Protein AF-A0A661T8E5-F1 (afdb_monomer)

Sequence (242 aa):
MNEKGVDTQIKYWNFLLSPMLDYYDSEDTEIRLLPFLSILNDRNKNEKGNKRILSFLQKLQPEFKTHGPDYYTHFLQDMKADILRNIEIELKNIDFTKIQIFGISAKYNQWIPGILVAESLKKIAPHVQVLVGGFGNANVAKEAMQICKHFDMATWGEGEYPLWQLYKEVEKSSPNYSFIPRFMYRRNGELIKSLTNKSEYLDFDNYLFPDYTDFINNYPHPEDMEQVNIPINTIRSCNWSK

Mean predicted aligned error: 5.39 Å

Nearest PDB structures (foldseek):
  7kdy-assembly1_A  TM=8.310E-01  e=1.592E-05  Streptomyces tokunonensis
  7kdy-assembly2_B  TM=8.066E-01  e=2.357E-05  Streptomyces tokunonensis
  7kdx-assembly2_B  TM=7.788E-01  e=1.505E-05  Streptomyces tokunonensis
  7kdx-assembly1_A  TM=7.877E-01  e=3.886E-04  Streptomyces tokunonensis
  4lda-assembly7_G  TM=7.245E-01  e=1.647E+00  Pseudomonas aeruginosa PAO1

Foldseek 3Di:
DVVVVDDDDDDDVCVQLQLCVVLAPDPPLVLSCLLLQVVVCVVVVNVVSVVVSLVVSCVRCVVCVVVDPCVSVVSSVVSNVSLLVSLLVVLVPDDCPPAQEDEFECPSNSLSSVLSNLVSNCVVPVNHAYEYEAAAADVVQVVSCVSRVSHFKYFHDDCPQLVVLQVVQSPDPHRDSQARARMWGDDPNDIDDHPHNDDDDDDLVPDDWDDCVSVQVPPPCVVCVVVDDDDTDNDDDDPPPD

Structure (mmCIF, N/CA/C/O backbone):
data_AF-A0A661T8E5-F1
#
_entry.id   AF-A0A661T8E5-F1
#
loop_
_atom_site.group_PDB
_atom_site.id
_atom_site.type_symbol
_atom_site.label_atom_id
_atom_site.label_alt_id
_atom_site.label_comp_id
_atom_site.label_asym_id
_atom_site.label_entity_id
_atom_site.label_seq_id
_atom_site.pdbx_PDB_ins_code
_atom_site.Cartn_x
_atom_site.Cartn_y
_atom_site.Cartn_z
_atom_site.occupancy
_atom_site.B_iso_or_equiv
_atom_site.auth_seq_id
_atom_site.auth_comp_id
_atom_site.auth_asym_id
_atom_site.auth_atom_id
_atom_site.pdbx_PDB_model_num
ATOM 1 N N . MET A 1 1 ? -11.888 -9.557 11.992 1.00 75.44 1 MET A N 1
ATOM 2 C CA . MET A 1 1 ? -13.023 -8.680 11.611 1.00 75.44 1 MET A CA 1
ATOM 3 C C . MET A 1 1 ? -14.266 -9.506 11.294 1.00 75.44 1 MET A C 1
ATOM 5 O O . MET A 1 1 ? -15.277 -9.272 11.943 1.00 75.44 1 MET A O 1
ATOM 9 N N . ASN A 1 2 ? -14.169 -10.532 10.437 1.00 76.81 2 ASN A N 1
ATOM 10 C CA . ASN A 1 2 ? -15.272 -11.470 10.148 1.00 76.81 2 ASN A CA 1
ATOM 11 C C . ASN A 1 2 ? -15.892 -12.112 11.406 1.00 76.81 2 ASN A C 1
ATOM 13 O O . ASN A 1 2 ? -17.105 -12.078 11.574 1.00 76.81 2 ASN A O 1
ATOM 17 N N . GLU A 1 3 ? -15.077 -12.580 12.358 1.00 76.12 3 GLU A N 1
ATOM 18 C CA . GLU A 1 3 ? -15.549 -13.123 13.652 1.00 76.12 3 GLU A CA 1
ATOM 19 C C . GLU A 1 3 ? -16.357 -12.128 14.503 1.00 76.12 3 GLU A C 1
ATOM 21 O O . GLU A 1 3 ? -17.073 -12.512 15.423 1.00 76.12 3 GLU A O 1
ATOM 26 N N . LYS A 1 4 ? -16.229 -10.827 14.219 1.00 77.88 4 LYS A N 1
ATOM 27 C CA . LYS A 1 4 ? -16.982 -9.750 14.872 1.00 77.88 4 LYS A CA 1
ATOM 28 C C . LYS A 1 4 ? -18.188 -9.294 14.036 1.00 77.88 4 LYS A C 1
ATOM 30 O O . LYS A 1 4 ? -18.757 -8.251 14.338 1.00 77.88 4 LYS A O 1
ATOM 35 N N . GLY A 1 5 ? -18.565 -10.054 13.003 1.00 82.44 5 GLY A N 1
ATOM 36 C CA . GLY A 1 5 ? -19.708 -9.776 12.128 1.00 82.44 5 GLY A CA 1
ATOM 37 C C . GLY A 1 5 ? -19.457 -8.697 11.073 1.00 82.44 5 GLY A C 1
ATOM 38 O O . GLY A 1 5 ? -20.413 -8.191 10.495 1.00 82.44 5 GLY A O 1
ATOM 39 N N . VAL A 1 6 ? -18.197 -8.320 10.833 1.00 85.25 6 VAL A N 1
ATOM 40 C CA . VAL A 1 6 ? -17.846 -7.314 9.822 1.00 85.25 6 VAL A CA 1
ATOM 41 C C . VAL A 1 6 ? -17.476 -8.010 8.524 1.00 85.25 6 VAL A C 1
ATOM 43 O O . VAL A 1 6 ? -16.457 -8.697 8.486 1.00 85.25 6 VAL A O 1
ATOM 46 N N . ASP A 1 7 ? -18.277 -7.807 7.478 1.00 89.19 7 ASP A N 1
ATOM 47 C CA . ASP A 1 7 ? -17.991 -8.328 6.139 1.00 89.19 7 ASP A CA 1
ATOM 48 C C . ASP A 1 7 ? -16.668 -7.748 5.619 1.00 89.19 7 ASP A C 1
ATOM 50 O O . ASP A 1 7 ? -16.492 -6.530 5.522 1.00 89.19 7 ASP A O 1
ATOM 54 N N . THR A 1 8 ? -15.705 -8.629 5.359 1.00 89.62 8 THR A N 1
ATOM 55 C CA . THR A 1 8 ? -14.357 -8.270 4.922 1.00 89.62 8 THR A CA 1
ATOM 56 C C . THR A 1 8 ? -13.948 -9.178 3.776 1.00 89.62 8 THR A C 1
ATOM 58 O O . THR A 1 8 ? -14.054 -10.399 3.869 1.00 89.62 8 THR A O 1
ATOM 61 N N . GLN A 1 9 ? -13.402 -8.578 2.721 1.00 91.31 9 GLN A N 1
ATOM 62 C CA . GLN A 1 9 ? -12.828 -9.295 1.589 1.00 91.31 9 GLN A CA 1
ATOM 63 C C . GLN A 1 9 ? -11.360 -8.913 1.426 1.00 91.31 9 GLN A C 1
ATOM 65 O O . GLN A 1 9 ? -10.991 -7.743 1.558 1.00 91.31 9 GLN A O 1
ATOM 70 N N . ILE A 1 10 ? -10.525 -9.909 1.138 1.00 92.31 10 ILE A N 1
ATOM 71 C CA . ILE A 1 10 ? -9.097 -9.733 0.882 1.00 92.31 10 ILE A CA 1
ATOM 72 C C . ILE A 1 10 ? -8.856 -9.902 -0.615 1.00 92.31 10 ILE A C 1
ATOM 74 O O . ILE A 1 10 ? -9.411 -10.787 -1.262 1.00 92.31 10 ILE A O 1
ATOM 78 N N . LYS A 1 11 ? -8.024 -9.022 -1.172 1.00 92.44 11 LYS A N 1
ATOM 79 C CA . LYS A 1 11 ? -7.599 -9.072 -2.570 1.00 92.44 11 LYS A CA 1
ATOM 80 C C . LYS A 1 11 ? -6.077 -9.024 -2.629 1.00 92.44 11 LYS A C 1
ATOM 82 O O . LYS A 1 11 ? -5.464 -8.049 -2.192 1.00 92.44 11 LYS A O 1
ATOM 87 N N . TYR A 1 12 ? -5.473 -10.059 -3.203 1.00 92.38 12 TYR A N 1
ATOM 88 C CA . TYR A 1 12 ? -4.023 -10.181 -3.350 1.00 92.38 12 TYR A CA 1
ATOM 89 C C . TYR A 1 12 ? -3.521 -9.453 -4.596 1.00 92.38 12 TYR A C 1
ATOM 91 O O . TYR A 1 12 ? -3.194 -10.047 -5.621 1.00 92.38 12 TYR A O 1
ATOM 99 N N . TRP A 1 13 ? -3.447 -8.126 -4.498 1.00 91.94 13 TRP A N 1
ATOM 100 C CA . TRP A 1 13 ? -2.946 -7.263 -5.572 1.00 91.94 13 TRP A CA 1
ATOM 101 C C . TRP A 1 13 ? -1.533 -7.624 -6.030 1.00 91.94 13 TRP A C 1
ATOM 103 O O . TRP A 1 13 ? -1.201 -7.420 -7.190 1.00 91.94 13 TRP A O 1
ATOM 113 N N . ASN A 1 14 ? -0.707 -8.185 -5.148 1.00 87.50 14 ASN A N 1
ATOM 114 C CA . ASN A 1 14 ? 0.636 -8.640 -5.485 1.00 87.50 14 ASN A CA 1
ATOM 115 C C . ASN A 1 14 ? 0.639 -9.787 -6.507 1.00 87.50 14 ASN A C 1
ATOM 117 O O . ASN A 1 14 ? 1.564 -9.839 -7.304 1.00 87.50 14 ASN A O 1
ATOM 121 N N . PHE A 1 15 ? -0.369 -10.664 -6.548 1.00 88.00 15 PHE A N 1
ATOM 122 C CA . PHE A 1 15 ? -0.444 -11.701 -7.589 1.00 88.00 15 PHE A CA 1
ATOM 123 C C . PHE A 1 15 ? -0.797 -11.116 -8.962 1.00 88.00 15 PHE A C 1
ATOM 125 O O . PHE A 1 15 ? -0.370 -11.628 -9.987 1.00 88.00 15 PHE A O 1
ATOM 132 N N . LEU A 1 16 ? -1.534 -10.004 -8.979 1.00 86.69 16 LEU A N 1
ATOM 133 C CA . LEU A 1 16 ? -2.026 -9.353 -10.198 1.00 86.69 16 LEU A CA 1
ATOM 134 C C . LEU A 1 16 ? -1.055 -8.295 -10.741 1.00 86.69 16 LEU A C 1
ATOM 136 O O . LEU A 1 16 ? -1.021 -8.009 -11.938 1.00 86.69 16 LEU A O 1
ATOM 140 N N . LEU A 1 17 ? -0.283 -7.680 -9.846 1.00 86.31 17 LEU A N 1
ATOM 141 C CA . LEU A 1 17 ? 0.627 -6.573 -10.122 1.00 86.31 17 LEU A CA 1
ATOM 142 C C . LEU A 1 17 ? 2.080 -7.004 -9.900 1.00 86.31 17 LEU A C 1
ATOM 144 O O . LEU A 1 17 ? 2.829 -6.352 -9.172 1.00 86.31 17 LEU A O 1
ATOM 148 N N . SER A 1 18 ? 2.472 -8.098 -10.552 1.00 78.38 18 SER A N 1
ATOM 149 C CA . SER A 1 18 ? 3.831 -8.646 -10.508 1.00 78.38 18 SER A CA 1
ATOM 150 C C . SER A 1 18 ? 4.567 -8.591 -11.860 1.00 78.38 18 SER A C 1
ATOM 152 O O . SER A 1 18 ? 5.151 -9.583 -12.286 1.00 78.38 18 SER A O 1
ATOM 154 N N . PRO A 1 19 ? 4.615 -7.426 -12.536 1.00 70.81 19 PRO A N 1
ATOM 155 C CA . PRO A 1 19 ? 5.201 -7.307 -13.877 1.00 70.81 19 PRO A CA 1
ATOM 156 C C . PRO A 1 19 ? 6.701 -7.639 -13.935 1.00 70.81 19 PRO A C 1
ATOM 158 O O . PRO A 1 19 ? 7.240 -7.919 -14.994 1.00 70.81 19 PRO A O 1
ATOM 161 N N . MET A 1 20 ? 7.399 -7.590 -12.797 1.00 76.88 20 MET A N 1
ATOM 162 C CA . MET A 1 20 ? 8.846 -7.813 -12.733 1.00 76.88 20 MET A CA 1
ATOM 163 C C . MET A 1 20 ? 9.240 -9.269 -12.452 1.00 76.88 20 MET A C 1
ATOM 165 O O . MET A 1 20 ? 10.437 -9.544 -12.466 1.00 76.88 20 MET A O 1
ATOM 169 N N . LEU A 1 21 ? 8.286 -10.175 -12.184 1.00 73.69 21 LEU A N 1
ATOM 170 C CA . LEU A 1 21 ? 8.600 -11.576 -11.861 1.00 73.69 21 LEU A CA 1
ATOM 171 C C . LEU A 1 21 ? 9.356 -12.266 -13.001 1.00 73.69 21 LEU A C 1
ATOM 173 O O . LEU A 1 21 ? 10.396 -12.864 -12.756 1.00 73.69 21 LEU A O 1
ATOM 177 N N . ASP A 1 22 ? 8.893 -12.093 -14.239 1.00 71.25 22 ASP A N 1
ATOM 178 C CA . ASP A 1 22 ? 9.499 -12.742 -15.409 1.00 71.25 22 ASP A CA 1
ATOM 179 C C . ASP A 1 22 ? 10.804 -12.066 -15.864 1.00 71.25 22 ASP A C 1
ATOM 181 O O . ASP A 1 22 ? 11.589 -12.646 -16.610 1.00 71.25 22 ASP A O 1
ATOM 185 N N . TYR A 1 23 ? 11.038 -10.819 -15.440 1.00 73.19 23 TYR A N 1
ATOM 186 C CA . TYR A 1 23 ? 12.199 -10.031 -15.863 1.00 73.19 23 TYR A CA 1
ATOM 187 C C . TYR A 1 23 ? 13.442 -10.288 -15.012 1.00 73.19 23 TYR A C 1
ATOM 189 O O . TYR A 1 23 ? 14.564 -10.223 -15.513 1.00 73.19 23 TYR A O 1
ATOM 197 N N . TYR A 1 24 ? 13.268 -10.498 -13.708 1.00 72.81 24 TYR A N 1
ATOM 198 C CA . TYR A 1 24 ? 14.388 -10.719 -12.806 1.00 72.81 24 TYR A CA 1
ATOM 199 C C . TYR A 1 24 ? 13.939 -11.568 -11.624 1.00 72.81 24 TYR A C 1
ATOM 201 O O . TYR A 1 24 ? 13.182 -11.103 -10.766 1.00 72.81 24 TYR A O 1
ATOM 209 N N . ASP A 1 25 ? 14.450 -12.797 -11.576 1.00 68.44 25 ASP A N 1
ATOM 210 C CA . ASP A 1 25 ? 14.218 -13.725 -10.477 1.00 68.44 25 ASP A CA 1
ATOM 211 C C . ASP A 1 25 ? 14.987 -13.258 -9.234 1.00 68.44 25 ASP A C 1
ATOM 213 O O . ASP A 1 25 ? 16.156 -13.572 -9.004 1.00 68.44 25 ASP A O 1
ATOM 217 N N . SER A 1 26 ? 14.347 -12.373 -8.475 1.00 67.69 26 SER A N 1
ATOM 218 C CA . SER A 1 26 ? 14.877 -11.861 -7.223 1.00 67.69 26 SER A CA 1
ATOM 219 C C . SER A 1 26 ? 13.774 -11.622 -6.215 1.00 67.69 26 SER A C 1
ATOM 221 O O . SER A 1 26 ? 12.707 -11.071 -6.511 1.00 67.69 26 SER A O 1
ATOM 223 N N . GLU A 1 27 ? 14.081 -11.991 -4.978 1.00 66.75 27 GLU A N 1
ATOM 224 C CA . GLU A 1 27 ? 13.292 -11.656 -3.797 1.00 66.75 27 GLU A CA 1
ATOM 225 C C . GLU A 1 27 ? 13.384 -10.164 -3.429 1.00 66.75 27 GLU A C 1
ATOM 227 O O . GLU A 1 27 ? 12.668 -9.703 -2.538 1.00 66.75 27 GLU A O 1
ATOM 232 N N . ASP A 1 28 ? 14.228 -9.379 -4.113 1.00 77.19 28 ASP A N 1
ATOM 233 C CA . ASP A 1 28 ? 14.391 -7.957 -3.832 1.00 77.19 28 ASP A CA 1
ATOM 234 C C . ASP A 1 28 ? 13.139 -7.160 -4.230 1.00 77.19 28 ASP A C 1
ATOM 236 O O . ASP A 1 28 ? 12.877 -6.829 -5.394 1.00 77.19 28 ASP A O 1
ATOM 240 N N . THR A 1 29 ? 12.356 -6.822 -3.207 1.00 75.25 29 THR A N 1
ATOM 241 C CA . THR A 1 29 ? 11.140 -6.019 -3.336 1.00 75.25 29 THR A CA 1
ATOM 242 C C . THR A 1 29 ? 11.383 -4.649 -3.972 1.00 75.25 29 THR A C 1
ATOM 244 O O . THR A 1 29 ? 10.474 -4.128 -4.616 1.00 75.25 29 THR A O 1
ATOM 247 N N . GLU A 1 30 ? 12.581 -4.064 -3.861 1.00 83.06 30 GLU A N 1
ATOM 248 C CA . GLU A 1 30 ? 12.875 -2.746 -4.437 1.00 83.06 30 GLU A CA 1
ATOM 249 C C . GLU A 1 30 ? 12.913 -2.788 -5.967 1.00 83.06 30 GLU A C 1
ATOM 251 O O . GLU A 1 30 ? 12.402 -1.880 -6.629 1.00 83.06 30 GLU A O 1
ATOM 256 N N . ILE A 1 31 ? 13.433 -3.877 -6.541 1.00 87.00 31 ILE A N 1
ATOM 257 C CA . ILE A 1 31 ? 13.465 -4.091 -7.995 1.00 87.00 31 ILE A CA 1
ATOM 258 C C . ILE A 1 31 ? 12.041 -4.195 -8.543 1.00 87.00 31 ILE A C 1
ATOM 260 O O . ILE A 1 31 ? 11.702 -3.582 -9.559 1.00 87.00 31 ILE A O 1
ATOM 264 N N . ARG A 1 32 ? 11.174 -4.918 -7.828 1.00 87.44 32 ARG A N 1
ATOM 265 C CA . ARG A 1 32 ? 9.768 -5.106 -8.214 1.00 87.44 32 ARG A CA 1
ATOM 266 C C . ARG A 1 32 ? 8.976 -3.794 -8.214 1.00 87.44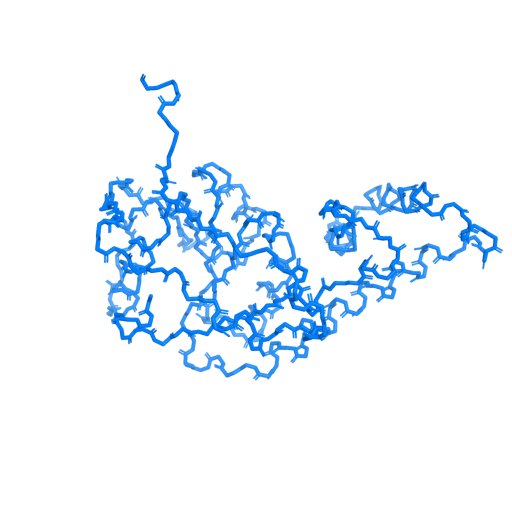 32 ARG A C 1
ATOM 268 O O . ARG A 1 32 ? 7.971 -3.680 -8.912 1.00 87.44 32 ARG A O 1
ATOM 275 N N . LEU A 1 33 ? 9.445 -2.782 -7.483 1.00 91.75 33 LEU A N 1
ATOM 276 C CA . LEU A 1 33 ? 8.813 -1.465 -7.398 1.00 91.75 33 LEU A CA 1
ATOM 277 C C . LEU A 1 33 ? 9.197 -0.511 -8.535 1.00 91.75 33 LEU A C 1
ATOM 279 O O . LEU A 1 33 ? 8.536 0.518 -8.701 1.00 91.75 33 LEU A O 1
ATOM 283 N N . LEU A 1 34 ? 10.226 -0.819 -9.332 1.00 94.38 34 LEU A N 1
ATOM 284 C CA . LEU A 1 34 ? 10.742 0.095 -10.358 1.00 94.38 34 LEU A CA 1
ATOM 285 C C . LEU A 1 34 ? 9.669 0.580 -11.348 1.00 94.38 34 LEU A C 1
ATOM 287 O O . LEU A 1 34 ? 9.610 1.793 -11.581 1.00 94.38 34 LEU A O 1
ATOM 291 N N . PRO A 1 35 ? 8.774 -0.273 -11.890 1.00 95.38 35 PRO A N 1
ATOM 292 C CA . PRO A 1 35 ? 7.727 0.209 -12.788 1.00 95.38 35 PRO A CA 1
ATOM 293 C C . PRO A 1 35 ? 6.750 1.169 -12.095 1.00 95.38 35 PRO A C 1
ATOM 295 O O . PRO A 1 35 ? 6.408 2.212 -12.651 1.00 95.38 35 PRO A O 1
ATOM 298 N N . PHE A 1 36 ? 6.371 0.893 -10.842 1.00 96.00 36 PHE A N 1
ATOM 299 C CA . PHE A 1 36 ? 5.498 1.767 -10.049 1.00 96.00 36 PHE A CA 1
ATOM 300 C C . PHE A 1 36 ? 6.151 3.126 -9.786 1.00 96.00 36 PHE A C 1
ATOM 302 O O . PHE A 1 36 ? 5.522 4.170 -9.963 1.00 96.00 36 PHE A O 1
ATOM 309 N N . LEU A 1 37 ? 7.434 3.125 -9.418 1.00 96.31 37 LEU A N 1
ATOM 310 C CA . LEU A 1 37 ? 8.215 4.348 -9.239 1.00 96.31 37 LEU A CA 1
ATOM 311 C C . LEU A 1 37 ? 8.335 5.134 -10.547 1.00 96.31 37 LEU A C 1
ATOM 313 O O . LEU A 1 37 ? 8.296 6.362 -10.518 1.00 96.31 37 LEU A O 1
ATOM 317 N N . SER A 1 38 ? 8.433 4.458 -11.695 1.00 97.50 38 SER A N 1
ATOM 318 C CA . SER A 1 38 ? 8.434 5.124 -12.998 1.00 97.50 38 SER A CA 1
ATOM 319 C C . SER A 1 38 ? 7.092 5.800 -13.305 1.00 97.50 38 SER A C 1
ATOM 321 O O . SER A 1 38 ? 7.092 6.960 -13.711 1.00 97.50 38 SER A O 1
ATOM 323 N N . ILE A 1 39 ? 5.954 5.163 -12.998 1.00 97.81 39 ILE A N 1
ATOM 324 C CA . ILE A 1 39 ? 4.623 5.801 -13.107 1.00 97.81 39 ILE A CA 1
ATOM 325 C C . ILE A 1 39 ? 4.552 7.053 -12.223 1.00 97.81 39 ILE A C 1
ATOM 327 O O . ILE A 1 39 ? 4.062 8.103 -12.645 1.00 97.81 39 ILE A O 1
ATOM 331 N N . LEU A 1 40 ? 5.051 6.969 -10.987 1.00 97.00 40 LEU A N 1
ATOM 332 C CA . LEU A 1 40 ? 5.081 8.114 -10.075 1.00 97.00 40 LEU A CA 1
ATOM 333 C C . LEU A 1 40 ? 6.027 9.218 -10.565 1.00 97.00 40 LEU A C 1
ATOM 335 O O . LEU A 1 40 ? 5.702 10.399 -10.432 1.00 97.00 40 LEU A O 1
ATOM 339 N N . ASN A 1 41 ? 7.163 8.867 -11.167 1.00 97.56 41 ASN A N 1
ATOM 340 C CA . ASN A 1 41 ? 8.062 9.834 -11.790 1.00 97.56 41 ASN A CA 1
ATOM 341 C C . ASN A 1 41 ? 7.385 10.558 -12.955 1.00 97.56 41 ASN A C 1
ATOM 343 O O . ASN A 1 41 ? 7.463 11.784 -13.005 1.00 97.56 41 ASN A O 1
ATOM 347 N N . ASP A 1 42 ? 6.684 9.837 -13.835 1.00 96.75 42 ASP A N 1
ATOM 348 C CA . ASP A 1 42 ? 5.945 10.418 -14.964 1.00 96.75 42 ASP A CA 1
ATOM 349 C C . ASP A 1 42 ? 4.927 11.458 -14.470 1.00 96.75 42 ASP A C 1
ATOM 351 O O . ASP A 1 42 ? 4.905 12.598 -14.942 1.00 96.75 42 ASP A O 1
ATOM 355 N N . ARG A 1 43 ? 4.154 11.115 -13.430 1.00 94.06 43 ARG A N 1
ATOM 356 C CA . ARG A 1 43 ? 3.168 12.019 -12.804 1.00 94.06 43 ARG A CA 1
ATOM 357 C C . ARG A 1 43 ? 3.788 13.293 -12.237 1.00 94.06 43 ARG A C 1
ATOM 359 O O . ARG A 1 43 ? 3.165 14.351 -12.279 1.00 94.06 43 ARG A O 1
ATOM 366 N N . ASN A 1 44 ? 5.008 13.196 -11.717 1.00 94.56 44 ASN A N 1
ATOM 367 C CA . ASN A 1 44 ? 5.740 14.314 -11.125 1.00 94.56 44 ASN A CA 1
ATOM 368 C C . ASN A 1 44 ? 6.724 14.977 -12.104 1.00 94.56 44 ASN A C 1
ATOM 370 O O . ASN A 1 44 ? 7.533 15.801 -11.682 1.00 94.56 44 ASN A O 1
ATOM 374 N N . LYS A 1 45 ? 6.676 14.626 -13.401 1.00 96.75 45 LYS A N 1
ATOM 375 C CA . LYS A 1 45 ? 7.604 15.115 -14.438 1.00 96.75 45 LYS A CA 1
ATOM 376 C C . LYS A 1 45 ? 9.085 14.908 -14.067 1.00 96.75 45 LYS A C 1
ATOM 378 O O . LYS A 1 45 ? 9.950 15.714 -14.404 1.00 96.75 45 LYS A O 1
ATOM 383 N N . ASN A 1 46 ? 9.391 13.822 -13.355 1.00 96.81 46 ASN A N 1
ATOM 384 C CA . ASN A 1 46 ? 10.731 13.494 -12.875 1.00 96.81 46 ASN A CA 1
ATOM 385 C C . ASN A 1 46 ? 11.504 12.628 -13.884 1.00 96.81 46 ASN A C 1
ATOM 387 O O . ASN A 1 46 ? 11.759 11.440 -13.664 1.00 96.81 46 ASN A O 1
ATOM 391 N N . GLU A 1 47 ? 11.939 13.239 -14.983 1.00 96.12 47 GLU A N 1
ATOM 392 C CA . GLU A 1 47 ? 12.712 12.548 -16.025 1.00 96.12 47 GLU A CA 1
ATOM 393 C C . GLU A 1 47 ? 14.023 11.943 -15.501 1.00 96.12 47 GLU A C 1
ATOM 395 O O . GLU A 1 47 ? 14.448 10.871 -15.935 1.00 96.12 47 GLU A O 1
ATOM 400 N N . LYS A 1 48 ? 14.675 12.609 -14.538 1.00 97.06 48 LYS A N 1
ATOM 401 C CA . LYS A 1 48 ? 15.916 12.121 -13.919 1.00 97.06 48 LYS A CA 1
ATOM 402 C C . LYS A 1 48 ? 15.688 10.807 -13.169 1.00 97.06 48 LYS A C 1
ATOM 404 O O . LYS A 1 48 ? 16.552 9.932 -13.211 1.00 97.06 48 LYS A O 1
ATOM 409 N N . GLY A 1 49 ? 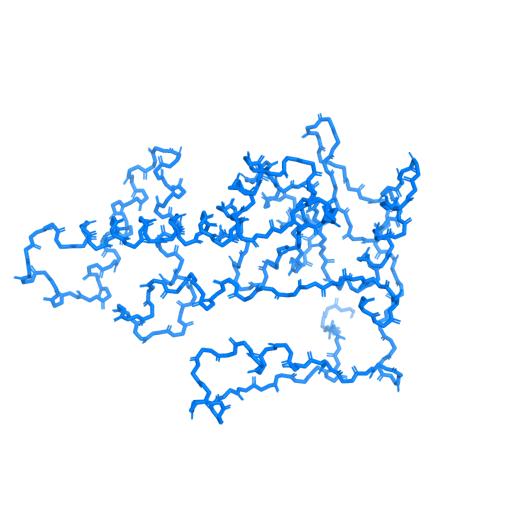14.543 10.670 -12.501 1.00 96.44 49 GLY A N 1
ATOM 410 C CA . GLY A 1 49 ? 14.122 9.429 -11.854 1.00 96.44 49 GLY A CA 1
ATOM 411 C C . GLY A 1 49 ? 13.997 8.284 -12.856 1.00 96.44 49 GLY A C 1
ATOM 412 O O . GLY A 1 49 ? 14.599 7.233 -12.655 1.00 96.44 49 GLY A O 1
ATOM 413 N N . ASN A 1 50 ? 13.326 8.518 -13.986 1.00 96.56 50 ASN A N 1
ATOM 414 C CA . ASN A 1 50 ? 13.195 7.509 -15.041 1.00 96.56 50 ASN A CA 1
ATOM 415 C C . ASN A 1 50 ? 14.538 7.123 -15.667 1.00 96.56 50 ASN A C 1
ATOM 417 O O . ASN A 1 50 ? 14.801 5.939 -15.850 1.00 96.56 50 ASN A O 1
ATOM 421 N N . LYS A 1 51 ? 15.431 8.088 -15.925 1.00 95.62 51 LYS A N 1
ATOM 422 C CA . LYS A 1 51 ? 16.785 7.787 -16.426 1.00 95.62 51 LYS A CA 1
ATOM 423 C C . LYS A 1 51 ? 17.555 6.873 -15.468 1.00 95.62 51 LYS A C 1
ATOM 425 O O . LYS A 1 51 ? 18.202 5.936 -15.918 1.00 95.62 51 LYS A O 1
ATOM 430 N N . ARG A 1 52 ? 17.444 7.102 -14.152 1.00 96.00 52 ARG A N 1
ATOM 431 C CA . ARG A 1 52 ? 18.058 6.233 -13.131 1.00 96.00 52 ARG A CA 1
ATOM 432 C C . ARG A 1 52 ? 17.466 4.826 -13.138 1.00 96.00 52 ARG A C 1
ATOM 434 O O . ARG A 1 52 ? 18.233 3.872 -13.075 1.00 96.00 52 ARG A O 1
ATOM 441 N N . ILE A 1 53 ? 16.142 4.704 -13.246 1.00 95.56 53 ILE A N 1
ATOM 442 C CA . ILE A 1 53 ? 15.464 3.403 -13.344 1.00 95.56 53 ILE A CA 1
ATOM 443 C C . ILE A 1 53 ? 15.960 2.641 -14.576 1.00 95.56 53 ILE A C 1
ATOM 445 O O . ILE A 1 53 ? 16.368 1.493 -14.448 1.00 95.56 53 ILE A O 1
ATOM 449 N N . LEU A 1 54 ? 16.024 3.288 -15.743 1.00 94.25 54 LEU A N 1
ATOM 450 C CA . LEU A 1 54 ? 16.529 2.662 -16.971 1.00 94.25 54 LEU A CA 1
ATOM 451 C C . LEU A 1 54 ? 17.985 2.202 -16.832 1.00 94.25 54 LEU A C 1
ATOM 453 O O . LEU A 1 54 ? 18.310 1.074 -17.192 1.00 94.25 54 LEU A O 1
ATOM 457 N N . SER A 1 55 ? 18.863 3.038 -16.267 1.00 92.94 55 SER A N 1
ATOM 458 C CA . SER A 1 55 ? 20.253 2.644 -15.997 1.00 92.94 55 SER A CA 1
ATOM 459 C C . SER A 1 55 ? 20.351 1.465 -15.028 1.00 92.94 55 SER A C 1
ATOM 461 O O . SER A 1 55 ? 21.251 0.638 -15.155 1.00 92.94 55 SER A O 1
ATOM 463 N N . PHE A 1 56 ? 19.437 1.376 -14.063 1.00 92.44 56 PHE A N 1
ATOM 464 C CA . PHE A 1 56 ? 19.398 0.276 -13.110 1.00 92.44 56 PHE A CA 1
ATOM 465 C C . PHE A 1 56 ? 18.901 -1.022 -13.761 1.00 92.44 56 PHE A C 1
ATOM 467 O O . PHE A 1 56 ? 19.566 -2.044 -13.626 1.00 92.44 56 PHE A O 1
ATOM 474 N N . LEU A 1 57 ? 17.837 -0.975 -14.570 1.00 91.12 57 LEU A N 1
ATOM 475 C CA . LEU A 1 57 ? 17.364 -2.121 -15.362 1.00 91.12 57 LEU A CA 1
ATOM 476 C C . LEU A 1 57 ? 18.462 -2.673 -16.286 1.00 91.12 57 LEU A C 1
ATOM 478 O O . LEU A 1 57 ? 18.679 -3.882 -16.332 1.00 91.12 57 LEU A O 1
ATOM 482 N N . GLN A 1 58 ? 19.216 -1.785 -16.942 1.00 90.75 58 GLN A N 1
ATOM 483 C CA . GLN A 1 58 ? 20.377 -2.145 -17.766 1.00 90.75 58 GLN A CA 1
ATOM 484 C C . GLN A 1 58 ? 21.509 -2.809 -16.981 1.00 90.75 58 GLN A C 1
ATOM 486 O O . GLN A 1 58 ? 22.296 -3.553 -17.562 1.00 90.75 58 GLN A O 1
ATOM 491 N N . LYS A 1 59 ? 21.655 -2.483 -15.693 1.00 90.12 59 LYS A N 1
ATOM 492 C CA . LYS A 1 59 ? 22.654 -3.101 -14.817 1.00 90.12 59 LYS A CA 1
ATOM 493 C C . LYS A 1 59 ? 22.202 -4.485 -14.353 1.00 90.12 59 LYS A C 1
ATOM 495 O O . LYS A 1 59 ? 23.051 -5.355 -14.208 1.00 90.12 59 LYS A O 1
ATOM 500 N N . LEU A 1 60 ? 20.903 -4.665 -14.113 1.00 88.56 60 LEU A N 1
ATOM 501 C CA . LEU A 1 60 ? 20.329 -5.935 -13.663 1.00 88.56 60 LEU A CA 1
ATOM 502 C C . LEU A 1 60 ? 20.375 -7.015 -14.747 1.00 88.56 60 LEU A C 1
ATOM 504 O O . LEU A 1 60 ? 20.662 -8.164 -14.436 1.00 88.56 60 LEU A O 1
ATOM 508 N N . GLN A 1 61 ? 20.096 -6.644 -15.997 1.00 87.12 61 GLN A N 1
ATOM 509 C CA . GLN A 1 61 ? 20.040 -7.571 -17.133 1.00 87.12 61 GLN A CA 1
ATOM 510 C C . GLN A 1 61 ? 20.754 -6.965 -18.353 1.00 87.12 61 GLN A C 1
ATOM 512 O O . GLN A 1 61 ? 20.089 -6.529 -19.298 1.00 87.12 61 GLN A O 1
ATOM 517 N N . PRO A 1 62 ? 22.092 -6.813 -18.330 1.00 86.12 62 PRO A N 1
ATOM 518 C CA . PRO A 1 62 ? 22.859 -6.171 -19.403 1.00 86.12 62 PRO A CA 1
ATOM 519 C C . PRO A 1 62 ? 22.791 -6.889 -20.761 1.00 86.12 62 PRO A C 1
ATOM 521 O O . PRO A 1 62 ? 23.035 -6.254 -21.789 1.00 86.12 62 PRO A O 1
ATOM 524 N N . GLU A 1 63 ? 22.461 -8.177 -20.784 1.00 85.12 63 GLU A N 1
ATOM 525 C CA . GLU A 1 63 ? 22.328 -9.027 -21.971 1.00 85.12 63 GLU A CA 1
ATOM 526 C C . GLU A 1 63 ? 21.320 -8.477 -22.988 1.00 85.12 63 GLU A C 1
ATOM 528 O O . GLU A 1 63 ? 21.565 -8.531 -24.199 1.00 85.12 63 GLU A O 1
ATOM 533 N N . PHE A 1 64 ? 20.241 -7.844 -22.518 1.00 84.00 64 PHE A N 1
ATOM 534 C CA . PHE A 1 64 ? 19.210 -7.286 -23.390 1.00 84.00 64 PHE A CA 1
ATOM 535 C C . PHE A 1 64 ? 19.648 -6.027 -24.150 1.00 84.00 64 PHE A C 1
ATOM 537 O O . PHE A 1 64 ? 18.964 -5.607 -25.080 1.00 84.00 64 PHE A O 1
ATOM 544 N N . LYS A 1 65 ? 20.830 -5.454 -23.871 1.00 76.44 65 LYS A N 1
ATOM 545 C CA . LYS A 1 65 ? 21.398 -4.363 -24.695 1.00 76.44 65 LYS A CA 1
ATOM 546 C C . LYS A 1 65 ? 21.581 -4.760 -26.160 1.00 76.44 65 LYS A C 1
ATOM 548 O O . LYS A 1 65 ? 21.562 -3.902 -27.038 1.00 76.44 65 LYS A O 1
ATOM 553 N N . THR A 1 66 ? 21.751 -6.052 -26.423 1.00 79.06 66 THR A N 1
ATOM 554 C CA . THR A 1 66 ? 21.864 -6.605 -27.779 1.00 79.06 66 THR A CA 1
ATOM 555 C C . THR A 1 66 ? 20.556 -6.530 -28.574 1.00 79.06 66 THR A C 1
ATOM 557 O O . THR A 1 66 ? 20.597 -6.590 -29.798 1.00 79.06 66 THR A O 1
ATOM 560 N N . HIS A 1 67 ? 19.411 -6.347 -27.903 1.00 79.69 67 HIS A N 1
ATOM 561 C CA . HIS A 1 67 ? 18.077 -6.304 -28.517 1.00 79.69 67 HIS A CA 1
ATOM 562 C C . HIS A 1 67 ? 17.720 -4.917 -29.081 1.00 79.69 67 HIS A C 1
ATOM 564 O O . HIS A 1 67 ? 16.667 -4.743 -29.690 1.00 79.69 67 HIS A O 1
ATOM 570 N N . GLY A 1 68 ? 18.602 -3.930 -28.900 1.00 79.19 68 GLY A N 1
ATOM 571 C CA . GLY A 1 68 ? 18.461 -2.577 -29.429 1.00 79.19 68 GLY A CA 1
ATOM 572 C C . GLY A 1 68 ? 18.540 -1.498 -28.344 1.00 79.19 68 GLY A C 1
ATOM 573 O O . GLY A 1 68 ? 18.321 -1.776 -27.162 1.00 79.19 68 GLY A O 1
ATOM 574 N N . PRO A 1 69 ? 18.843 -0.244 -28.730 1.00 79.56 69 PRO A N 1
ATOM 575 C CA . PRO A 1 69 ? 19.048 0.856 -27.783 1.00 79.56 69 PRO A CA 1
ATOM 576 C C . PRO A 1 69 ? 17.793 1.197 -26.962 1.00 79.56 69 PRO A C 1
ATOM 578 O O . PRO A 1 69 ? 17.917 1.657 -25.828 1.0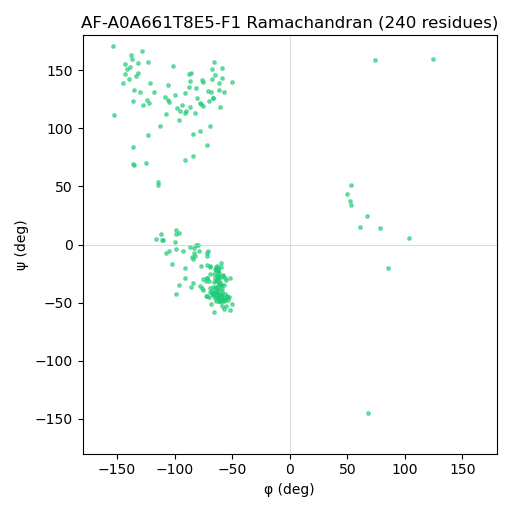0 79.56 69 PRO A O 1
ATOM 581 N N . ASP A 1 70 ? 16.601 0.919 -27.500 1.00 88.38 70 ASP A N 1
ATOM 582 C CA . ASP A 1 70 ? 15.320 1.304 -26.898 1.00 88.38 70 ASP A CA 1
ATOM 583 C C . ASP A 1 70 ? 14.623 0.174 -26.126 1.00 88.38 70 ASP A C 1
ATOM 585 O O . ASP A 1 70 ? 13.535 0.390 -25.593 1.00 88.38 70 ASP A O 1
ATOM 589 N N . TYR A 1 71 ? 15.227 -1.019 -26.029 1.00 90.81 71 TYR A N 1
ATOM 590 C CA . TYR A 1 71 ? 14.605 -2.192 -25.398 1.00 90.81 71 TYR A CA 1
ATOM 591 C C . TYR A 1 71 ? 14.072 -1.891 -23.990 1.00 90.81 71 TYR A C 1
ATOM 593 O O . TYR A 1 71 ? 12.882 -2.036 -23.733 1.00 90.81 71 TYR A O 1
ATOM 601 N N . TYR A 1 72 ? 14.928 -1.398 -23.088 1.00 91.12 72 TYR A N 1
ATOM 602 C CA . TYR A 1 72 ? 14.543 -1.135 -21.694 1.00 91.12 72 TYR A CA 1
ATOM 603 C C . TYR A 1 72 ? 13.482 -0.043 -21.569 1.00 91.12 72 TYR A C 1
ATOM 605 O O . TYR A 1 72 ? 12.699 -0.049 -20.621 1.00 91.12 72 TYR A O 1
ATOM 613 N N . THR A 1 73 ? 13.461 0.898 -22.514 1.00 93.06 73 THR A N 1
ATOM 614 C CA . THR A 1 73 ? 12.437 1.939 -22.564 1.00 93.06 73 THR A CA 1
ATOM 615 C C . THR A 1 73 ? 11.090 1.323 -22.917 1.00 93.06 73 THR A C 1
ATOM 617 O O . THR A 1 73 ? 10.136 1.555 -22.181 1.00 93.06 73 THR A O 1
ATOM 620 N N . HIS A 1 74 ? 11.012 0.522 -23.985 1.00 93.00 74 HIS A N 1
ATOM 621 C CA . HIS A 1 74 ? 9.779 -0.172 -24.372 1.00 93.00 74 HIS A CA 1
ATOM 622 C C . HIS A 1 74 ? 9.313 -1.139 -23.284 1.00 93.00 74 HIS A C 1
ATOM 624 O O . HIS A 1 74 ? 8.185 -1.013 -22.826 1.00 93.00 74 HIS A O 1
ATOM 630 N N . PHE A 1 75 ? 10.216 -1.976 -22.766 1.00 92.44 75 PHE A N 1
ATOM 631 C CA . PHE A 1 75 ? 9.941 -2.872 -21.643 1.00 92.44 75 PHE A CA 1
ATOM 632 C C . PHE A 1 75 ? 9.302 -2.123 -20.466 1.00 92.44 75 PHE A C 1
ATOM 634 O O . PHE A 1 75 ? 8.235 -2.492 -19.985 1.00 92.44 75 PHE A O 1
ATOM 641 N N . LEU A 1 76 ? 9.909 -1.014 -20.027 1.00 93.94 76 LEU A N 1
ATOM 642 C CA . LEU A 1 76 ? 9.358 -0.228 -18.928 1.00 93.94 76 LEU A CA 1
ATOM 643 C C . LEU A 1 76 ? 7.996 0.385 -19.286 1.00 93.94 76 LEU A C 1
ATOM 645 O O . LEU A 1 76 ? 7.139 0.480 -18.414 1.00 93.94 76 LEU A O 1
ATOM 649 N N . GLN A 1 77 ? 7.772 0.819 -20.528 1.00 94.94 77 GLN A N 1
ATOM 650 C CA . GLN A 1 77 ? 6.465 1.333 -20.954 1.00 94.94 77 GLN A CA 1
ATOM 651 C C . GLN A 1 77 ? 5.383 0.252 -20.929 1.00 94.94 77 GLN A C 1
ATOM 653 O O . GLN A 1 77 ? 4.305 0.512 -20.393 1.00 94.94 77 GLN A O 1
ATOM 658 N N . ASP A 1 78 ? 5.688 -0.947 -21.415 1.00 93.50 78 ASP A N 1
ATOM 659 C CA . ASP A 1 78 ? 4.757 -2.076 -21.436 1.00 93.50 78 ASP A CA 1
ATOM 660 C C . ASP A 1 78 ? 4.361 -2.473 -20.007 1.00 93.50 78 ASP A C 1
ATOM 662 O O . ASP A 1 78 ? 3.176 -2.515 -19.676 1.00 93.50 78 ASP A O 1
ATOM 666 N N . MET A 1 79 ? 5.338 -2.600 -19.101 1.00 93.75 79 MET A N 1
ATOM 667 C CA . MET A 1 79 ? 5.075 -2.904 -17.687 1.00 93.75 79 MET A CA 1
ATOM 668 C C . MET A 1 79 ? 4.212 -1.840 -17.003 1.00 93.75 79 MET A C 1
ATOM 670 O O . MET A 1 79 ? 3.338 -2.158 -16.192 1.00 93.75 79 MET A O 1
ATOM 674 N N . LYS A 1 80 ? 4.422 -0.558 -17.323 1.00 95.69 80 LYS A N 1
ATOM 675 C CA . LYS A 1 80 ? 3.576 0.524 -16.800 1.00 95.69 80 LYS A CA 1
ATOM 676 C C . LYS A 1 80 ? 2.150 0.437 -17.333 1.00 95.69 80 LYS A C 1
ATOM 678 O O . LYS A 1 80 ? 1.210 0.635 -16.560 1.00 95.69 80 LYS A O 1
ATOM 683 N N . ALA A 1 81 ? 1.991 0.170 -18.628 1.00 95.19 81 ALA A N 1
ATOM 684 C CA . ALA A 1 81 ? 0.685 0.020 -19.254 1.00 95.19 81 ALA A CA 1
ATOM 685 C C . ALA A 1 81 ? -0.087 -1.153 -18.635 1.00 95.19 81 ALA A C 1
ATOM 687 O O . ALA A 1 81 ? -1.250 -0.984 -18.267 1.00 95.19 81 ALA A O 1
ATOM 688 N N . ASP A 1 82 ? 0.576 -2.290 -18.422 1.00 94.56 82 ASP A N 1
ATOM 689 C CA . ASP A 1 82 ? -0.027 -3.467 -17.798 1.00 94.56 82 ASP A CA 1
ATOM 690 C C . ASP A 1 82 ? -0.442 -3.229 -16.347 1.00 94.56 82 ASP A C 1
ATOM 692 O O . ASP A 1 82 ? -1.566 -3.574 -15.980 1.00 94.56 82 ASP A O 1
ATOM 696 N N . ILE A 1 83 ? 0.394 -2.567 -15.534 1.00 96.00 83 ILE A N 1
ATOM 697 C CA . ILE A 1 83 ? 0.014 -2.184 -14.163 1.00 96.00 83 ILE A CA 1
ATOM 6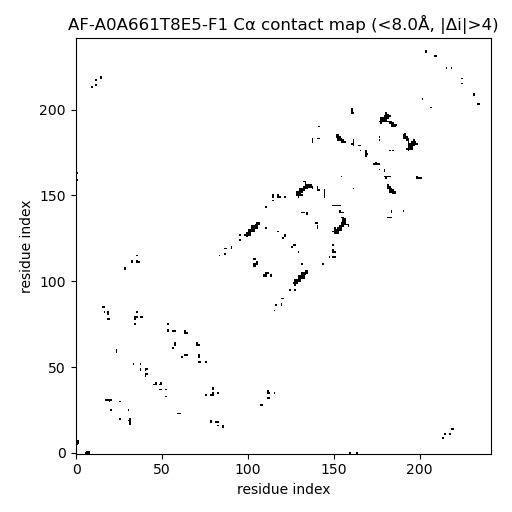98 C C . ILE A 1 83 ? -1.274 -1.361 -14.173 1.00 96.00 83 ILE A C 1
ATOM 700 O O . ILE A 1 83 ? -2.215 -1.666 -13.439 1.00 96.00 83 ILE A O 1
ATOM 704 N N . LEU A 1 84 ? -1.314 -0.294 -14.974 1.00 96.12 84 LEU A N 1
ATOM 705 C CA . LEU A 1 84 ? -2.452 0.625 -14.992 1.00 96.12 84 LEU A CA 1
ATOM 706 C C . LEU A 1 84 ? -3.719 -0.070 -15.500 1.00 96.12 84 LEU A C 1
ATOM 708 O O . LEU A 1 84 ? -4.783 0.093 -14.902 1.00 96.12 84 LEU A O 1
ATOM 712 N N . ARG A 1 85 ? -3.588 -0.885 -16.551 1.00 95.69 85 ARG A N 1
ATOM 713 C CA . ARG A 1 85 ? -4.678 -1.682 -17.118 1.00 95.69 85 ARG A CA 1
ATOM 714 C C . ARG A 1 85 ? -5.234 -2.678 -16.102 1.00 95.69 85 ARG A C 1
ATOM 716 O O . ARG A 1 85 ? -6.447 -2.727 -15.918 1.00 95.69 85 ARG A O 1
ATOM 723 N N . ASN A 1 86 ? -4.376 -3.441 -15.425 1.00 95.62 86 ASN A N 1
ATOM 724 C CA . ASN A 1 86 ? -4.808 -4.422 -14.428 1.00 95.62 86 ASN A CA 1
ATOM 725 C C . ASN A 1 86 ? -5.490 -3.740 -13.236 1.00 95.62 86 ASN A C 1
ATOM 727 O O . ASN A 1 86 ? -6.539 -4.201 -12.800 1.00 95.62 86 ASN A O 1
ATOM 731 N N . ILE A 1 87 ? -4.971 -2.601 -12.755 1.00 97.50 87 ILE A N 1
ATOM 732 C CA . ILE A 1 87 ? -5.650 -1.814 -11.710 1.00 97.50 87 ILE A CA 1
ATOM 733 C C . ILE A 1 87 ? -7.060 -1.414 -12.151 1.00 97.50 87 ILE A C 1
ATOM 735 O O . ILE A 1 87 ? -8.012 -1.571 -11.387 1.00 97.50 87 ILE A O 1
ATOM 739 N N . GLU A 1 88 ? -7.209 -0.902 -13.371 1.00 96.06 88 GLU A N 1
ATOM 740 C CA . GLU A 1 88 ? -8.504 -0.459 -13.881 1.00 96.06 88 GLU A CA 1
ATOM 741 C C . GLU A 1 88 ? -9.503 -1.614 -14.034 1.00 96.06 88 GLU A C 1
ATOM 743 O O . GLU A 1 88 ? -10.653 -1.482 -13.610 1.00 96.06 88 GLU A O 1
ATOM 748 N N . ILE A 1 89 ? -9.070 -2.739 -14.613 1.00 95.75 89 ILE A N 1
ATOM 749 C CA . ILE A 1 89 ? -9.903 -3.937 -14.793 1.00 95.75 89 ILE A CA 1
ATOM 750 C C . ILE A 1 89 ? -10.391 -4.451 -13.438 1.00 95.75 89 ILE A C 1
ATOM 752 O O . ILE A 1 89 ? -11.587 -4.667 -13.255 1.00 95.75 89 ILE A O 1
ATOM 756 N N . GLU A 1 90 ? -9.484 -4.603 -12.476 1.00 95.56 90 GLU A N 1
ATOM 757 C CA . GLU A 1 90 ? -9.818 -5.168 -11.171 1.00 95.56 90 GLU A CA 1
ATOM 758 C C . GLU A 1 90 ? -10.762 -4.271 -10.376 1.00 95.56 90 GLU A C 1
ATOM 760 O O . GLU A 1 90 ? -11.738 -4.758 -9.809 1.00 95.56 90 GLU A O 1
ATOM 765 N N . LEU A 1 91 ? -10.530 -2.955 -10.372 1.00 96.75 91 LEU A N 1
ATOM 766 C CA . LEU A 1 91 ? -11.428 -2.027 -9.687 1.00 96.75 91 LEU A CA 1
ATOM 767 C C . LEU A 1 91 ? -12.819 -1.997 -10.329 1.00 96.75 91 LEU A C 1
ATOM 769 O O . LEU A 1 91 ? -13.809 -1.923 -9.609 1.00 96.75 91 LEU A O 1
ATOM 773 N N . LYS A 1 92 ? -12.929 -2.093 -11.660 1.00 95.19 92 LYS A N 1
ATOM 774 C CA . LYS A 1 92 ? -14.234 -2.133 -12.349 1.00 95.19 92 LYS A CA 1
ATOM 775 C C . LYS A 1 92 ? -15.089 -3.342 -11.967 1.00 95.19 92 LYS A C 1
ATOM 777 O O . LYS A 1 92 ? -16.310 -3.256 -12.051 1.00 95.19 92 LYS A O 1
ATOM 782 N N . ASN A 1 93 ? -14.464 -4.437 -11.541 1.00 94.31 93 ASN A N 1
ATOM 783 C CA . ASN A 1 93 ? -15.153 -5.672 -11.170 1.00 94.31 93 ASN A CA 1
ATOM 784 C C . ASN A 1 93 ? -15.627 -5.697 -9.705 1.00 94.31 93 ASN A C 1
ATOM 786 O O . ASN A 1 93 ? -16.252 -6.670 -9.287 1.00 94.31 93 ASN A O 1
ATOM 790 N N . ILE A 1 94 ? -15.340 -4.655 -8.919 1.00 95.06 94 ILE A N 1
ATOM 791 C CA . ILE A 1 94 ? -15.716 -4.575 -7.505 1.00 95.06 94 ILE A CA 1
ATOM 792 C C . ILE A 1 94 ? -16.977 -3.715 -7.345 1.00 95.06 94 ILE A C 1
ATOM 794 O O . ILE A 1 94 ? -17.032 -2.568 -7.789 1.00 95.06 94 ILE A O 1
ATOM 798 N N . ASP A 1 95 ? -17.981 -4.246 -6.642 1.00 95.19 95 ASP A N 1
ATOM 799 C CA . ASP A 1 95 ? -19.160 -3.479 -6.232 1.00 95.19 95 ASP A CA 1
ATOM 800 C C . ASP A 1 95 ? -18.844 -2.598 -5.011 1.00 95.19 95 ASP A C 1
ATOM 802 O O . ASP A 1 95 ? -18.890 -3.032 -3.858 1.00 95.19 95 ASP A O 1
ATOM 806 N N . PHE A 1 96 ? -18.544 -1.324 -5.265 1.00 96.25 96 PHE A N 1
ATOM 807 C CA . PHE A 1 96 ? -18.251 -0.345 -4.216 1.00 96.25 96 PHE A CA 1
ATOM 808 C C . PHE A 1 96 ? -19.488 0.230 -3.515 1.00 96.25 96 PHE A C 1
ATOM 810 O O . PHE A 1 96 ? -19.331 1.055 -2.612 1.00 96.25 96 PHE A O 1
ATOM 817 N N . THR A 1 97 ? -20.713 -0.164 -3.883 1.00 93.44 97 THR A N 1
ATOM 818 C CA . THR A 1 97 ? -21.926 0.377 -3.237 1.00 93.44 97 THR A CA 1
ATOM 819 C C . THR A 1 97 ? -22.042 -0.032 -1.769 1.00 93.44 97 THR A C 1
ATOM 821 O O . THR A 1 97 ? -22.637 0.695 -0.976 1.00 93.44 97 THR A O 1
ATOM 824 N N . LYS A 1 98 ? -21.428 -1.160 -1.395 1.00 89.81 98 LYS A N 1
ATOM 825 C CA . LYS A 1 98 ? -21.438 -1.710 -0.029 1.00 89.81 98 LYS A CA 1
ATOM 826 C C . LYS A 1 98 ? -20.120 -1.515 0.720 1.00 89.81 98 LYS A C 1
ATOM 828 O O . LYS A 1 98 ? -20.026 -1.844 1.898 1.00 89.81 98 LYS A O 1
ATOM 833 N N . ILE A 1 99 ? -19.097 -0.988 0.051 1.00 94.38 99 ILE A N 1
ATOM 834 C CA . ILE A 1 99 ? -17.762 -0.830 0.626 1.00 94.38 99 ILE A CA 1
ATOM 835 C C . ILE A 1 99 ? -17.649 0.572 1.215 1.00 94.38 99 ILE A C 1
ATOM 837 O O . ILE A 1 99 ? -17.763 1.568 0.509 1.00 94.38 99 ILE A O 1
ATOM 841 N N . GLN A 1 100 ? -17.390 0.652 2.518 1.00 93.62 100 GLN A N 1
ATOM 842 C CA . GLN A 1 100 ? -17.168 1.929 3.204 1.00 93.62 100 GLN A CA 1
ATOM 843 C C . GLN A 1 100 ? -15.677 2.256 3.331 1.00 93.62 100 GLN A C 1
ATOM 845 O O . GLN A 1 100 ? -15.280 3.417 3.230 1.00 93.62 100 GLN A O 1
ATOM 850 N N . ILE A 1 101 ? -14.845 1.227 3.524 1.00 95.88 101 ILE A N 1
ATOM 851 C CA . ILE A 1 101 ? -13.401 1.350 3.720 1.00 95.88 101 ILE A CA 1
ATOM 852 C C . ILE A 1 101 ? -12.673 0.388 2.781 1.00 95.88 101 ILE A C 1
ATOM 854 O O . ILE A 1 101 ? -12.971 -0.802 2.748 1.00 95.88 101 ILE A O 1
ATOM 858 N N . PHE A 1 102 ? -11.674 0.904 2.071 1.00 97.50 102 PHE A N 1
ATOM 859 C CA . PHE A 1 102 ? -10.710 0.140 1.292 1.00 97.50 102 PHE A CA 1
ATOM 860 C C . PHE A 1 102 ? -9.354 0.162 2.009 1.00 97.50 102 PHE A C 1
ATOM 862 O O . PHE A 1 102 ? -8.721 1.214 2.140 1.00 97.50 102 PHE A O 1
ATOM 869 N N . GLY A 1 103 ? -8.929 -0.995 2.518 1.00 97.19 103 GLY A N 1
ATOM 870 C CA . GLY A 1 103 ? -7.686 -1.147 3.271 1.00 97.19 103 GLY A CA 1
ATOM 871 C C . GLY A 1 103 ? -6.478 -1.420 2.374 1.00 97.19 103 GLY A C 1
ATOM 872 O O . GLY A 1 103 ? -6.537 -2.268 1.489 1.00 97.19 103 GLY A O 1
ATOM 873 N N . ILE A 1 104 ? -5.362 -0.739 2.634 1.00 97.38 104 ILE A N 1
ATOM 874 C CA . ILE A 1 104 ? -4.071 -0.945 1.969 1.00 97.38 104 ILE A CA 1
ATOM 875 C C . ILE A 1 104 ? -3.014 -1.232 3.034 1.00 97.38 104 ILE A C 1
ATOM 877 O O . ILE A 1 104 ? -2.793 -0.438 3.950 1.00 97.38 104 ILE A O 1
ATOM 881 N N . SER A 1 105 ? -2.326 -2.361 2.904 1.00 94.75 105 SER A N 1
ATOM 882 C CA . SER A 1 105 ? -1.151 -2.651 3.722 1.00 94.75 105 SER A CA 1
ATOM 883 C C . SER A 1 105 ? 0.051 -1.834 3.239 1.00 94.75 105 SER A C 1
ATOM 885 O O . SER A 1 105 ? 0.285 -1.671 2.046 1.00 94.75 105 SER A O 1
ATOM 887 N N . ALA A 1 106 ? 0.835 -1.324 4.182 1.00 93.88 106 ALA A N 1
ATOM 888 C CA . ALA A 1 106 ? 2.100 -0.638 3.963 1.00 93.88 106 ALA A CA 1
ATOM 889 C C . ALA A 1 106 ? 3.312 -1.552 4.189 1.00 93.88 106 ALA A C 1
ATOM 891 O O . ALA A 1 106 ? 4.450 -1.115 3.999 1.00 93.88 106 ALA A O 1
ATOM 892 N N . LYS A 1 107 ? 3.091 -2.805 4.615 1.00 89.75 107 LYS A N 1
ATOM 893 C CA . LYS A 1 107 ? 4.167 -3.786 4.802 1.00 89.75 107 LYS A CA 1
ATOM 894 C C . LYS A 1 107 ? 4.908 -4.005 3.488 1.00 89.75 107 LYS A C 1
ATOM 896 O O . LYS A 1 107 ? 4.296 -3.978 2.427 1.00 89.75 107 LYS A O 1
ATOM 901 N N . TYR A 1 108 ? 6.225 -4.188 3.570 1.00 87.31 108 TYR A N 1
ATOM 902 C CA . TYR A 1 108 ? 7.090 -4.416 2.406 1.00 87.31 108 TYR A CA 1
ATOM 903 C C . TYR A 1 108 ? 6.867 -3.398 1.276 1.00 87.31 108 TYR A C 1
ATOM 905 O O . TYR A 1 108 ? 6.760 -3.759 0.109 1.00 87.31 108 TYR A O 1
ATOM 913 N N . ASN A 1 109 ? 6.735 -2.115 1.631 1.00 90.62 109 ASN A N 1
ATOM 914 C CA . ASN A 1 109 ? 6.543 -1.011 0.687 1.00 90.62 109 ASN A CA 1
ATOM 915 C C . ASN A 1 109 ? 5.275 -1.095 -0.187 1.00 90.62 109 ASN A C 1
ATOM 917 O O . ASN A 1 109 ? 5.136 -0.313 -1.126 1.00 90.62 109 ASN A O 1
ATOM 921 N N . GLN A 1 110 ? 4.303 -1.950 0.157 1.00 92.31 110 GLN A N 1
ATOM 922 C CA . GLN A 1 110 ? 3.024 -2.080 -0.561 1.00 92.31 110 GLN A CA 1
ATOM 923 C C . GLN A 1 110 ? 2.203 -0.779 -0.603 1.00 92.31 110 GLN A C 1
ATOM 925 O O . GLN A 1 110 ? 1.334 -0.614 -1.459 1.00 92.31 110 GLN A O 1
ATOM 930 N N . TRP A 1 111 ? 2.520 0.200 0.248 1.00 94.38 111 TRP A N 1
ATOM 931 C CA . TRP A 1 111 ? 1.917 1.526 0.167 1.00 94.38 111 TRP A CA 1
ATOM 932 C C . TRP A 1 111 ? 2.244 2.241 -1.155 1.00 94.38 111 TRP A C 1
ATOM 934 O O . TRP A 1 111 ? 1.412 3.020 -1.601 1.00 94.38 111 TRP A O 1
ATOM 944 N N . ILE A 1 112 ? 3.385 1.960 -1.806 1.00 94.94 112 ILE A N 1
ATOM 945 C CA . ILE A 1 112 ? 3.797 2.564 -3.090 1.00 94.94 112 ILE A CA 1
ATOM 946 C C . ILE A 1 112 ? 2.866 2.150 -4.243 1.00 94.94 112 ILE A C 1
ATOM 948 O O . ILE A 1 112 ? 2.252 3.042 -4.834 1.00 94.94 112 ILE A O 1
ATOM 952 N N . PRO A 1 113 ? 2.681 0.850 -4.567 1.00 95.31 113 PRO A N 1
ATOM 953 C CA . PRO A 1 113 ? 1.647 0.442 -5.520 1.00 95.31 113 PRO A CA 1
ATOM 954 C C . PRO A 1 113 ? 0.249 0.847 -5.031 1.00 95.31 113 PRO A C 1
ATOM 956 O O . PRO A 1 113 ? -0.594 1.256 -5.832 1.00 95.31 113 PRO A O 1
ATOM 959 N N . GLY A 1 114 ? 0.034 0.851 -3.711 1.00 96.88 114 GLY A N 1
ATOM 960 C CA . GLY A 1 114 ? -1.175 1.361 -3.072 1.00 96.88 114 GLY A CA 1
ATOM 961 C C . GLY A 1 114 ? -1.530 2.809 -3.432 1.00 96.88 114 GLY A C 1
ATOM 962 O O . GLY A 1 114 ? -2.714 3.124 -3.511 1.00 96.88 114 GLY A O 1
ATOM 963 N N . ILE A 1 115 ? -0.555 3.683 -3.727 1.00 97.88 115 ILE A N 1
ATOM 964 C CA . ILE A 1 115 ? -0.824 5.050 -4.221 1.00 97.88 115 ILE A CA 1
ATOM 965 C C . ILE A 1 115 ? -1.600 4.995 -5.540 1.00 97.88 115 ILE A C 1
ATOM 967 O O . ILE A 1 115 ? -2.577 5.725 -5.716 1.00 97.88 115 ILE A O 1
ATOM 971 N N . LEU A 1 116 ? -1.173 4.133 -6.470 1.00 97.81 116 LEU A N 1
ATOM 972 C CA . LEU A 1 116 ? -1.795 4.018 -7.791 1.00 97.81 116 LEU A CA 1
ATOM 973 C C . LEU A 1 116 ? -3.212 3.446 -7.682 1.00 97.81 116 LEU A C 1
ATOM 975 O O . LEU A 1 116 ? -4.129 3.944 -8.344 1.00 97.81 116 LEU A O 1
ATOM 979 N N . VAL A 1 117 ? -3.385 2.434 -6.825 1.00 97.94 117 VAL A N 1
ATOM 980 C CA . VAL A 1 117 ? -4.687 1.809 -6.552 1.00 97.94 117 VAL A CA 1
ATOM 981 C C . VAL A 1 117 ? -5.633 2.817 -5.902 1.00 97.94 117 VAL A C 1
ATOM 983 O O . VAL A 1 117 ? -6.742 2.998 -6.393 1.00 97.94 117 VAL A O 1
ATOM 986 N N . ALA A 1 118 ? -5.195 3.535 -4.864 1.00 98.31 118 ALA A N 1
ATOM 987 C CA . ALA A 1 118 ? -6.017 4.524 -4.167 1.00 98.31 118 ALA A CA 1
ATOM 988 C C . ALA A 1 118 ? -6.447 5.679 -5.078 1.00 98.31 118 ALA A C 1
ATOM 990 O O . ALA A 1 118 ? -7.605 6.089 -5.052 1.00 98.31 118 ALA A O 1
ATOM 991 N N . GLU A 1 119 ? -5.544 6.194 -5.916 1.00 97.56 119 GLU A N 1
ATOM 992 C CA . GLU A 1 119 ? -5.908 7.219 -6.895 1.00 97.56 119 GLU A CA 1
ATOM 993 C C . GLU A 1 119 ? -6.965 6.713 -7.884 1.00 97.56 119 GLU A C 1
ATOM 995 O O . GLU A 1 119 ? -7.934 7.418 -8.165 1.00 97.56 119 GLU A O 1
ATOM 1000 N N . SER A 1 120 ? -6.780 5.504 -8.418 1.00 97.81 120 SER A N 1
ATOM 1001 C CA . SER A 1 120 ? -7.699 4.918 -9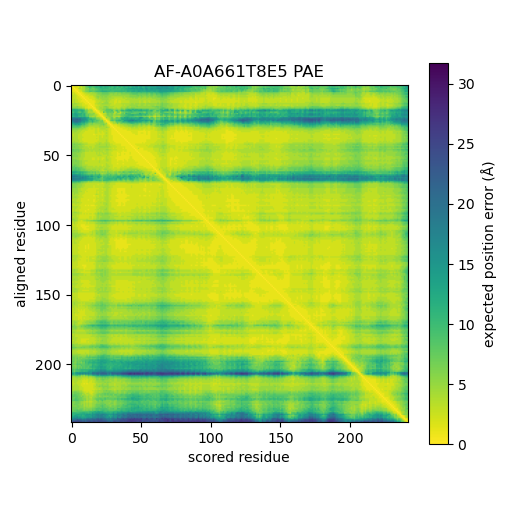.399 1.00 97.81 120 SER A CA 1
ATOM 1002 C C . SER A 1 120 ? -9.060 4.621 -8.771 1.00 97.81 120 SER A C 1
ATOM 1004 O O . SER A 1 120 ? -10.090 4.972 -9.343 1.00 97.81 120 SER A O 1
ATOM 1006 N N . LEU A 1 121 ? -9.067 4.097 -7.544 1.00 98.25 121 LEU A N 1
ATOM 1007 C CA . LEU A 1 121 ? -10.269 3.896 -6.742 1.00 98.25 121 LEU A CA 1
ATOM 1008 C C . LEU A 1 121 ? -11.029 5.208 -6.556 1.00 98.25 121 LEU A C 1
ATOM 1010 O O . LEU A 1 121 ? -12.226 5.258 -6.810 1.00 98.25 121 LEU A O 1
ATOM 1014 N N . LYS A 1 122 ? -10.347 6.295 -6.176 1.00 97.88 122 LYS A N 1
ATOM 1015 C CA . LYS A 1 122 ? -10.996 7.594 -5.939 1.00 97.88 122 LYS A CA 1
ATOM 1016 C C . LYS A 1 122 ? -11.636 8.210 -7.184 1.00 97.88 122 LYS A C 1
ATOM 1018 O O . LYS A 1 122 ? -12.506 9.063 -7.032 1.00 97.88 122 LYS A O 1
ATOM 1023 N N . LYS A 1 123 ? -11.248 7.789 -8.393 1.00 97.12 123 LYS A N 1
ATOM 1024 C CA . LYS A 1 123 ? -11.918 8.192 -9.644 1.00 97.12 123 LYS A CA 1
ATOM 1025 C C . LYS A 1 123 ? -13.253 7.468 -9.847 1.00 97.12 123 LYS A C 1
ATOM 1027 O O . LYS A 1 123 ? -14.144 8.035 -10.467 1.00 97.12 123 LYS A O 1
ATOM 1032 N N . ILE A 1 124 ? -13.383 6.244 -9.335 1.00 97.00 124 ILE A N 1
ATOM 1033 C CA . ILE A 1 124 ? -14.540 5.359 -9.553 1.00 97.00 124 ILE A CA 1
ATOM 1034 C C . ILE A 1 124 ? -15.516 5.426 -8.370 1.00 97.00 124 ILE A C 1
ATOM 1036 O O . ILE A 1 124 ? -16.726 5.490 -8.556 1.00 97.00 124 ILE A O 1
ATOM 1040 N N . ALA A 1 125 ? -14.982 5.435 -7.152 1.00 97.62 125 ALA A N 1
ATOM 1041 C CA . ALA A 1 125 ? -15.726 5.349 -5.905 1.00 97.62 125 ALA A CA 1
ATOM 1042 C C . ALA A 1 125 ? -15.190 6.379 -4.888 1.00 97.62 125 ALA A C 1
ATOM 1044 O O . ALA A 1 125 ? -14.554 6.017 -3.894 1.00 97.62 125 ALA A O 1
ATOM 1045 N N . PRO A 1 126 ? -15.397 7.691 -5.127 1.00 96.62 126 PRO A N 1
ATOM 1046 C CA . PRO A 1 126 ? -14.853 8.753 -4.276 1.00 96.62 126 PRO A CA 1
ATOM 1047 C C . PRO A 1 126 ? -15.377 8.717 -2.831 1.00 96.62 126 PRO A C 1
ATOM 1049 O O . PRO A 1 126 ? -14.703 9.234 -1.934 1.00 96.62 126 PRO A O 1
ATOM 1052 N N . HIS A 1 127 ? -16.548 8.107 -2.602 1.00 95.44 127 HIS A N 1
ATOM 1053 C CA . HIS A 1 127 ? -17.162 7.936 -1.281 1.00 95.44 127 HIS A CA 1
ATOM 1054 C C . HIS A 1 127 ? -16.410 6.938 -0.394 1.00 95.44 127 HIS A C 1
ATOM 1056 O O . HIS A 1 127 ? -16.370 7.127 0.823 1.00 95.44 127 HIS A O 1
ATOM 1062 N N . VAL A 1 128 ? -15.785 5.918 -0.991 1.00 97.25 128 VAL A N 1
ATOM 1063 C CA . VAL A 1 128 ? -15.048 4.872 -0.271 1.00 97.25 128 VAL A CA 1
ATOM 1064 C C . VAL A 1 128 ? -13.832 5.487 0.395 1.00 97.25 128 VAL A C 1
ATOM 1066 O O . VAL A 1 128 ? -13.014 6.127 -0.267 1.00 97.25 128 VAL A O 1
ATOM 1069 N N . GLN A 1 129 ? -13.682 5.281 1.697 1.00 96.75 129 GLN A N 1
ATOM 1070 C CA . GLN A 1 129 ? -12.528 5.779 2.426 1.00 96.75 129 GLN A CA 1
ATOM 1071 C C . GLN A 1 129 ? -11.320 4.857 2.256 1.00 96.75 129 GLN A C 1
ATOM 1073 O O . GLN A 1 129 ? -11.434 3.647 2.418 1.00 96.75 129 GLN A O 1
ATOM 1078 N N . VAL A 1 130 ? -10.141 5.410 1.991 1.00 98.44 130 VAL A N 1
ATOM 1079 C CA . VAL A 1 130 ? -8.899 4.641 1.872 1.00 98.44 130 VAL A CA 1
ATOM 1080 C C . VAL A 1 130 ? -8.125 4.705 3.176 1.00 98.44 130 VAL A C 1
ATOM 1082 O O . VAL A 1 130 ? -7.664 5.773 3.587 1.00 98.44 130 VAL A O 1
ATOM 1085 N N . LEU A 1 131 ? -7.947 3.542 3.795 1.00 98.19 131 LEU A N 1
ATOM 1086 C CA . LEU A 1 131 ? -7.144 3.363 4.995 1.00 98.19 131 LEU A CA 1
ATOM 1087 C C . LEU A 1 131 ? -5.824 2.682 4.640 1.00 98.19 131 LEU A C 1
ATOM 1089 O O . LEU A 1 131 ? -5.830 1.568 4.126 1.00 98.19 131 LEU A O 1
ATOM 1093 N N . VAL A 1 132 ? -4.695 3.298 4.985 1.00 98.12 132 VAL A N 1
ATOM 1094 C CA . VAL A 1 132 ? -3.367 2.684 4.843 1.00 98.12 132 VAL A CA 1
ATOM 1095 C C . VAL A 1 132 ? -2.777 2.303 6.210 1.00 98.12 132 VAL A C 1
ATOM 1097 O O . VAL A 1 132 ? -2.714 3.120 7.127 1.00 98.12 132 VAL A O 1
ATOM 1100 N N . GLY A 1 133 ? -2.356 1.052 6.390 1.00 96.81 133 GLY A N 1
ATOM 1101 C CA . GLY A 1 133 ? -1.933 0.519 7.694 1.00 96.81 133 GLY A CA 1
ATOM 1102 C C . GLY A 1 133 ? -0.685 -0.353 7.632 1.00 96.81 133 GLY A C 1
ATOM 1103 O O . GLY A 1 133 ? -0.308 -0.831 6.575 1.00 96.81 133 GLY A O 1
ATOM 1104 N N . GLY A 1 134 ? -0.029 -0.589 8.770 1.00 93.88 134 GLY A N 1
ATOM 1105 C CA . GLY A 1 134 ? 1.173 -1.439 8.851 1.00 93.88 134 GLY A CA 1
ATOM 1106 C C . GLY A 1 134 ? 2.495 -0.678 8.992 1.00 93.88 134 GLY A C 1
ATOM 1107 O O . GLY A 1 134 ? 3.560 -1.303 9.023 1.00 93.88 134 GLY A O 1
ATOM 1108 N N . PHE A 1 135 ? 2.432 0.648 9.137 1.00 95.31 135 PHE A N 1
ATOM 1109 C CA . PHE A 1 135 ? 3.581 1.486 9.477 1.00 95.31 135 PHE A CA 1
ATOM 1110 C C . PHE A 1 135 ? 4.081 1.224 10.900 1.00 95.31 135 PHE A C 1
ATOM 1112 O O . PHE A 1 135 ? 3.308 0.896 11.800 1.00 95.31 135 PHE A O 1
ATOM 1119 N N . GLY A 1 136 ? 5.381 1.430 11.124 1.00 91.81 136 GLY A N 1
ATOM 1120 C CA . GLY A 1 136 ? 5.979 1.289 12.455 1.00 91.81 136 GLY A CA 1
ATOM 1121 C C . GLY A 1 136 ? 5.604 2.416 13.423 1.00 91.81 136 GLY A C 1
ATOM 1122 O O . GLY A 1 136 ? 5.510 2.185 14.624 1.00 91.81 136 GLY A O 1
ATOM 1123 N N . ASN A 1 137 ? 5.376 3.638 12.928 1.00 93.56 137 ASN A N 1
ATOM 1124 C CA . ASN A 1 137 ? 5.060 4.792 13.770 1.00 93.56 137 ASN A CA 1
ATOM 1125 C C . ASN A 1 137 ? 4.236 5.867 13.033 1.00 93.56 137 ASN A C 1
ATOM 1127 O O . ASN A 1 137 ? 4.069 5.831 11.814 1.00 93.56 137 ASN A O 1
ATOM 1131 N N . ALA A 1 138 ? 3.755 6.846 13.804 1.00 96.00 138 ALA A N 1
ATOM 1132 C CA . ALA A 1 138 ? 2.894 7.927 13.328 1.00 96.00 138 ALA A CA 1
ATOM 1133 C C . ALA A 1 138 ? 3.556 8.868 12.307 1.00 96.00 138 ALA A C 1
ATOM 1135 O O . ALA A 1 138 ? 2.855 9.413 11.460 1.00 96.00 138 ALA A O 1
ATOM 1136 N N . ASN A 1 139 ? 4.872 9.092 12.391 1.00 96.69 139 ASN A N 1
ATOM 1137 C CA . ASN A 1 139 ? 5.567 10.012 11.487 1.00 96.69 139 ASN A CA 1
ATOM 1138 C C . ASN A 1 139 ? 5.633 9.422 10.078 1.00 96.69 139 ASN A C 1
ATOM 1140 O O . ASN A 1 139 ? 5.254 10.093 9.126 1.00 96.69 139 ASN A O 1
ATOM 1144 N N . VAL A 1 140 ? 5.990 8.140 9.967 1.00 95.69 140 VAL A N 1
ATOM 1145 C CA . VAL A 1 140 ? 6.014 7.432 8.676 1.00 95.69 140 VAL A CA 1
ATOM 1146 C C . VAL A 1 140 ? 4.609 7.370 8.064 1.00 95.69 140 VAL A C 1
ATOM 1148 O O . VAL A 1 140 ? 4.435 7.635 6.877 1.00 95.69 140 VAL A O 1
ATOM 1151 N N . ALA A 1 141 ? 3.584 7.094 8.879 1.00 96.94 141 ALA A N 1
ATOM 1152 C CA . ALA A 1 141 ? 2.194 7.126 8.420 1.00 96.94 141 ALA A CA 1
ATOM 1153 C C . ALA A 1 141 ? 1.791 8.519 7.898 1.00 96.94 141 ALA A C 1
ATOM 1155 O O . ALA A 1 141 ? 1.172 8.636 6.840 1.00 96.94 141 ALA A O 1
ATOM 1156 N N . LYS A 1 142 ? 2.182 9.584 8.613 1.00 97.88 142 LYS A N 1
ATOM 1157 C CA . LYS A 1 142 ? 1.930 10.972 8.210 1.00 97.88 142 LYS A CA 1
ATOM 1158 C C . LYS A 1 142 ? 2.598 11.303 6.878 1.00 97.88 142 LYS A C 1
ATOM 1160 O O . LYS A 1 142 ? 1.939 11.871 6.014 1.00 97.88 142 LYS A O 1
ATOM 1165 N N . GLU A 1 143 ? 3.867 10.944 6.703 1.00 97.19 143 GLU A N 1
ATOM 1166 C CA . GLU A 1 143 ? 4.610 11.178 5.458 1.00 97.19 143 GLU A CA 1
ATOM 1167 C C . GLU A 1 143 ? 3.935 10.483 4.271 1.00 97.19 143 GLU A C 1
ATOM 1169 O O . GLU A 1 143 ? 3.686 11.121 3.248 1.00 97.19 143 GLU A O 1
ATOM 1174 N N . ALA A 1 144 ? 3.527 9.220 4.429 1.00 96.88 144 ALA A N 1
ATOM 1175 C CA . ALA A 1 144 ? 2.793 8.500 3.390 1.00 96.88 144 ALA A CA 1
ATOM 1176 C C . ALA A 1 144 ? 1.469 9.199 3.018 1.00 96.88 144 ALA A C 1
ATOM 1178 O O . ALA A 1 144 ? 1.158 9.353 1.835 1.00 96.88 144 ALA A O 1
ATOM 1179 N N . MET A 1 145 ? 0.709 9.685 4.007 1.00 97.81 145 MET A N 1
ATOM 1180 C CA . MET A 1 145 ? -0.515 10.464 3.766 1.00 97.81 145 MET A CA 1
ATOM 1181 C C . MET A 1 145 ? -0.252 11.854 3.167 1.00 97.81 145 MET A C 1
ATOM 1183 O O . MET A 1 145 ? -1.136 12.427 2.528 1.00 97.81 145 MET A O 1
ATOM 1187 N N . GLN A 1 146 ? 0.921 12.446 3.386 1.00 96.94 146 GLN A N 1
ATOM 1188 C CA . GLN A 1 146 ? 1.306 13.709 2.749 1.00 96.94 146 GLN A CA 1
ATOM 1189 C C . GLN A 1 146 ? 1.689 13.495 1.283 1.00 96.94 146 GLN A C 1
ATOM 1191 O O . GLN A 1 146 ? 1.305 14.298 0.436 1.00 96.94 146 GLN A O 1
ATOM 1196 N N . ILE A 1 147 ? 2.389 12.398 0.982 1.00 95.62 147 ILE A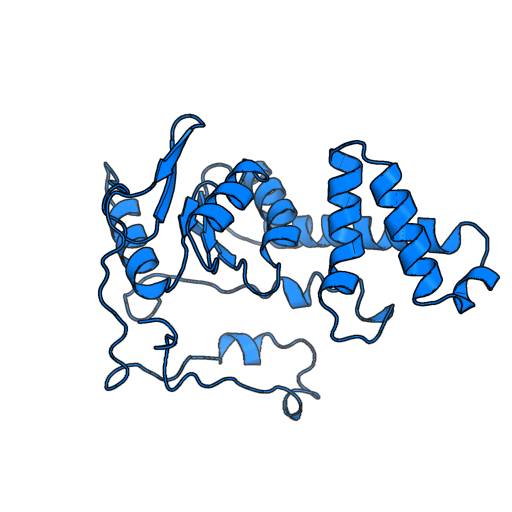 N 1
ATOM 1197 C CA . ILE A 1 147 ? 2.744 11.998 -0.386 1.00 95.62 147 ILE A CA 1
ATOM 1198 C C . ILE A 1 147 ? 1.481 11.658 -1.187 1.00 95.62 147 ILE A C 1
ATOM 1200 O O . ILE A 1 147 ? 1.332 12.085 -2.331 1.00 95.62 147 ILE A O 1
ATOM 1204 N N . CYS A 1 148 ? 0.553 10.908 -0.589 1.00 96.69 148 CYS A N 1
ATOM 1205 C CA . CYS A 1 148 ? -0.670 10.466 -1.246 1.00 96.69 148 CYS A CA 1
ATOM 1206 C C . CYS A 1 148 ? -1.911 11.115 -0.625 1.00 96.69 148 CYS A C 1
ATOM 1208 O O . CYS A 1 148 ? -2.444 10.665 0.390 1.00 96.69 148 CYS A O 1
ATOM 1210 N N . LYS A 1 149 ? -2.448 12.133 -1.305 1.00 96.31 149 LYS A N 1
ATOM 1211 C CA . LYS A 1 149 ? -3.709 12.787 -0.912 1.00 96.31 149 LYS A CA 1
ATOM 1212 C C . LYS A 1 149 ? -4.934 11.863 -0.948 1.00 96.31 149 LYS A C 1
ATOM 1214 O O . LYS A 1 149 ? -5.950 12.207 -0.358 1.00 96.31 149 LYS A O 1
ATOM 1219 N N . HIS A 1 150 ? -4.840 10.733 -1.653 1.00 97.81 150 HIS A N 1
ATOM 1220 C CA . HIS A 1 150 ? -5.917 9.749 -1.794 1.00 97.81 150 HIS A CA 1
ATOM 1221 C C . HIS A 1 150 ? -5.993 8.768 -0.622 1.00 97.81 150 HIS A C 1
ATOM 1223 O O . HIS A 1 150 ? -6.949 8.006 -0.552 1.00 97.81 150 HIS A O 1
ATOM 1229 N N . PHE A 1 151 ? -5.023 8.797 0.296 1.00 98.44 151 PHE A N 1
ATOM 1230 C CA . PHE A 1 151 ? -5.149 8.149 1.595 1.00 98.44 151 PHE A CA 1
ATOM 1231 C C . PHE A 1 151 ? -5.933 9.072 2.533 1.00 98.44 151 PHE A C 1
ATOM 1233 O O . PHE A 1 151 ? -5.468 10.166 2.889 1.00 98.44 151 PHE A O 1
ATOM 1240 N N . ASP A 1 152 ? -7.133 8.631 2.909 1.00 98.19 152 ASP A N 1
ATOM 1241 C CA . ASP A 1 152 ? -8.024 9.371 3.805 1.00 98.19 152 ASP A CA 1
ATOM 1242 C C . ASP A 1 152 ? -7.671 9.113 5.265 1.00 98.19 152 ASP A C 1
ATOM 1244 O O . ASP A 1 152 ? -7.801 10.000 6.105 1.00 98.19 152 ASP A O 1
ATOM 1248 N N . MET A 1 153 ? -7.206 7.902 5.571 1.00 98.12 153 MET A N 1
ATOM 1249 C CA . MET A 1 153 ? -6.913 7.453 6.925 1.00 98.12 153 MET A CA 1
ATOM 1250 C C . MET A 1 153 ? -5.616 6.646 6.963 1.00 98.12 153 MET A C 1
ATOM 1252 O O . MET A 1 153 ? -5.243 5.998 5.983 1.00 98.12 153 MET A O 1
ATOM 1256 N N . ALA A 1 154 ? -4.935 6.656 8.106 1.00 98.00 154 ALA A N 1
ATOM 1257 C CA . ALA A 1 154 ? -3.786 5.802 8.353 1.00 98.00 154 ALA A CA 1
ATOM 1258 C C . ALA A 1 154 ? -3.743 5.264 9.782 1.00 98.00 154 ALA A C 1
ATOM 1260 O O . ALA A 1 154 ? -4.174 5.919 10.734 1.00 98.00 154 ALA A O 1
ATOM 1261 N N . THR A 1 155 ? -3.151 4.082 9.935 1.00 96.94 155 THR A N 1
ATOM 1262 C CA . THR A 1 155 ? -2.854 3.478 11.239 1.00 96.94 155 THR A CA 1
ATOM 1263 C C . THR A 1 155 ? -1.416 2.965 11.305 1.00 96.94 155 THR A C 1
ATOM 1265 O O . THR A 1 155 ? -0.780 2.697 10.283 1.00 96.94 155 THR A O 1
ATOM 1268 N N . TRP A 1 156 ? -0.876 2.846 12.516 1.00 95.38 156 TRP A N 1
ATOM 1269 C CA . TRP A 1 156 ? 0.471 2.333 12.769 1.00 95.38 156 TRP A CA 1
ATOM 1270 C C . TRP A 1 156 ? 0.485 1.381 13.966 1.00 95.38 156 TRP A C 1
ATOM 1272 O O . TRP A 1 156 ? -0.396 1.413 14.824 1.00 95.38 156 TRP A O 1
ATOM 1282 N N . GLY A 1 157 ? 1.521 0.548 14.046 1.00 91.25 157 GLY A N 1
ATOM 1283 C CA . GLY A 1 157 ? 1.589 -0.532 15.028 1.00 91.25 157 GLY A CA 1
ATOM 1284 C C . GLY A 1 157 ? 0.546 -1.618 14.753 1.00 91.25 157 GLY A C 1
ATOM 1285 O O . GLY A 1 157 ? 0.253 -1.923 13.598 1.00 91.25 157 GLY A O 1
ATOM 1286 N N . GLU A 1 158 ? 0.011 -2.213 15.818 1.00 88.31 158 GLU A N 1
ATOM 1287 C CA . GLU A 1 158 ? -1.038 -3.237 15.734 1.00 88.31 158 GLU A CA 1
ATOM 1288 C C . GLU A 1 158 ? -2.371 -2.627 15.303 1.00 88.31 158 GLU A C 1
ATOM 1290 O O . GLU A 1 158 ? -2.785 -1.601 15.856 1.00 88.31 158 GLU A O 1
ATOM 1295 N N . GLY A 1 159 ? -3.026 -3.260 14.330 1.00 88.88 159 GLY A N 1
ATOM 1296 C CA . GLY A 1 159 ? -4.198 -2.722 13.641 1.00 88.88 159 GLY A CA 1
ATOM 1297 C C . GLY A 1 159 ? -5.528 -3.315 14.098 1.00 88.88 159 GLY A C 1
ATOM 1298 O O . GLY A 1 159 ? -6.558 -2.698 13.868 1.00 88.88 159 GLY A O 1
ATOM 1299 N N . GLU A 1 160 ? -5.532 -4.457 14.781 1.00 87.31 160 GLU A N 1
ATOM 1300 C CA . GLU A 1 160 ? -6.732 -5.236 15.103 1.00 87.31 160 GLU A CA 1
ATOM 1301 C C . GLU A 1 160 ? -7.767 -4.414 15.888 1.00 87.31 160 GLU A C 1
ATOM 1303 O O . GLU A 1 160 ? -8.904 -4.239 15.446 1.00 87.31 160 GLU A O 1
ATOM 1308 N N . TYR A 1 161 ? -7.360 -3.837 17.022 1.00 89.31 161 TYR A N 1
ATOM 1309 C CA . TYR A 1 161 ? -8.236 -2.993 17.839 1.00 89.31 161 TYR A CA 1
ATOM 1310 C C . TYR A 1 161 ? -8.535 -1.621 17.215 1.00 89.31 161 TYR A C 1
ATOM 1312 O O . TYR A 1 161 ? -9.702 -1.226 17.240 1.00 89.31 161 TYR A O 1
ATOM 1320 N N . PRO A 1 162 ? -7.560 -0.880 16.643 1.00 92.06 162 PRO A N 1
ATOM 1321 C CA . PRO A 1 162 ? -7.861 0.342 15.897 1.00 92.06 162 PRO A CA 1
ATOM 1322 C C . PRO A 1 162 ? -8.889 0.142 14.778 1.00 92.06 162 PRO A C 1
ATOM 1324 O O . PRO A 1 162 ? -9.822 0.932 14.672 1.00 92.06 162 PRO A O 1
ATOM 1327 N N . LEU A 1 163 ? -8.765 -0.926 13.982 1.00 92.44 163 LEU A N 1
ATOM 1328 C CA . LEU A 1 163 ? -9.705 -1.258 12.906 1.00 92.44 163 LEU A CA 1
ATOM 1329 C C . LEU A 1 163 ? -11.096 -1.576 13.450 1.00 92.44 163 LEU A C 1
ATOM 1331 O O . LEU A 1 163 ? -12.095 -1.113 12.903 1.00 92.44 163 LEU A O 1
ATOM 1335 N N . TRP A 1 164 ? -11.167 -2.317 14.555 1.00 90.44 164 TRP A N 1
ATOM 1336 C CA . TRP A 1 164 ? -12.434 -2.601 15.218 1.00 90.44 164 TRP A CA 1
ATOM 1337 C C . TRP A 1 164 ? -13.121 -1.332 15.736 1.00 90.44 164 TRP A C 1
ATOM 1339 O O . TRP A 1 164 ? -14.326 -1.159 15.560 1.00 90.44 164 TRP A O 1
ATOM 1349 N N . GLN A 1 165 ? -12.371 -0.420 16.355 1.00 92.62 165 GLN A N 1
ATOM 1350 C CA . GLN A 1 165 ? -12.922 0.856 16.810 1.00 92.62 165 GLN A CA 1
ATOM 1351 C C . GLN A 1 165 ? -13.327 1.755 15.642 1.00 92.62 165 GLN A C 1
ATOM 1353 O O . GLN A 1 165 ? -14.389 2.368 15.701 1.00 92.62 165 GLN A O 1
ATOM 1358 N N . LEU A 1 166 ? -12.533 1.786 14.568 1.00 94.69 166 LEU A N 1
ATOM 1359 C CA . LEU A 1 166 ? -12.876 2.502 13.344 1.00 94.69 166 LEU A CA 1
ATOM 1360 C C . LEU A 1 166 ? -14.209 2.025 12.777 1.00 94.69 166 LEU A C 1
ATOM 1362 O O . LEU A 1 166 ? -15.075 2.853 12.515 1.00 94.69 166 LEU A O 1
ATOM 1366 N N . TYR A 1 167 ? -14.396 0.712 12.653 1.00 92.06 167 TYR A N 1
ATOM 1367 C CA . TYR A 1 167 ? -15.656 0.135 12.191 1.00 92.06 167 TYR A CA 1
ATOM 1368 C C . TYR A 1 167 ? -16.850 0.633 13.020 1.00 92.06 167 TYR A C 1
ATOM 1370 O O . TYR A 1 167 ? -17.824 1.129 12.460 1.00 92.06 167 TYR A O 1
ATOM 1378 N N . LYS A 1 168 ? -16.746 0.613 14.357 1.00 91.50 168 LYS A N 1
ATOM 1379 C CA . LYS A 1 168 ? -17.816 1.128 15.231 1.00 91.50 168 LYS A CA 1
ATOM 1380 C C . LYS A 1 168 ? -18.103 2.613 15.040 1.00 91.50 168 LYS A C 1
ATOM 1382 O O . LYS A 1 168 ? -19.229 3.034 15.284 1.00 91.50 168 LYS A O 1
ATOM 1387 N N . GLU A 1 169 ? -17.093 3.420 14.724 1.00 94.31 169 GLU A N 1
ATOM 1388 C CA . GLU A 1 169 ? -17.278 4.855 14.499 1.00 94.31 169 GLU A CA 1
ATOM 1389 C C . GLU A 1 169 ? -17.910 5.140 13.138 1.00 94.31 169 GLU A C 1
ATOM 1391 O O . GLU A 1 169 ? -18.746 6.033 13.046 1.00 94.31 169 GLU A O 1
ATOM 1396 N N . VAL A 1 170 ? -17.542 4.383 12.105 1.00 90.62 170 VAL A N 1
ATOM 1397 C CA . VAL A 1 170 ? -18.027 4.574 10.729 1.00 90.62 170 VAL A CA 1
ATOM 1398 C C . VAL A 1 170 ? -19.528 4.287 10.607 1.00 90.62 170 VAL A C 1
ATOM 1400 O O . VAL A 1 170 ? -20.216 4.984 9.871 1.00 90.62 170 VAL A O 1
ATOM 1403 N N . GLU A 1 171 ? -20.059 3.358 11.402 1.00 86.12 171 GLU A N 1
ATOM 1404 C CA . GLU A 1 171 ? -21.498 3.049 11.458 1.00 86.12 171 GLU A CA 1
ATOM 1405 C C . GLU A 1 171 ? -22.347 4.143 12.142 1.00 86.12 171 GLU A C 1
ATOM 1407 O O . GLU A 1 171 ? -23.579 4.094 12.130 1.00 86.12 171 GLU A O 1
ATOM 1412 N N . LYS A 1 172 ? -21.723 5.143 12.779 1.00 90.88 172 LYS A N 1
ATOM 1413 C CA . LYS A 1 172 ? -22.453 6.210 13.476 1.00 90.88 172 LYS A CA 1
ATOM 1414 C C . LYS A 1 172 ? -22.835 7.327 12.516 1.00 90.88 172 LYS A C 1
ATOM 1416 O O . LYS A 1 172 ? -22.063 7.732 11.657 1.00 90.88 172 LYS A O 1
ATOM 1421 N N . SER A 1 173 ? -23.976 7.960 12.784 1.00 87.81 173 SER A N 1
ATOM 1422 C CA . SER A 1 173 ? -24.393 9.192 12.099 1.00 87.81 173 SER A CA 1
ATOM 1423 C C . SER A 1 173 ? -23.425 10.367 12.304 1.00 87.81 173 SER A C 1
ATOM 1425 O O . SER A 1 173 ? -23.374 11.277 11.482 1.00 87.81 173 SER A O 1
ATOM 1427 N N . SER A 1 174 ? -22.649 10.350 13.393 1.00 91.12 174 SER A N 1
ATOM 1428 C CA . SER A 1 174 ? -21.605 11.333 13.693 1.00 91.12 174 SER A CA 1
ATOM 1429 C C . SER A 1 174 ? -20.339 10.628 14.204 1.00 91.12 174 SER A C 1
ATOM 1431 O O . SER A 1 174 ? -20.152 10.526 15.422 1.00 91.12 174 SER A O 1
ATOM 1433 N N . PRO A 1 175 ? -19.467 10.144 13.300 1.00 92.75 175 PRO A N 1
ATOM 1434 C CA . PRO A 1 175 ? -18.236 9.448 13.666 1.00 92.75 175 PRO A CA 1
ATOM 1435 C C . PRO A 1 175 ? -17.276 10.332 14.474 1.00 92.75 175 PRO A C 1
ATOM 1437 O O . PRO A 1 175 ? -17.069 11.505 14.147 1.00 92.75 175 PRO A O 1
ATOM 1440 N N . ASN A 1 176 ? -16.635 9.769 15.503 1.00 94.00 176 ASN A N 1
ATOM 1441 C CA . ASN A 1 176 ? -15.578 10.443 16.257 1.00 94.00 176 ASN A CA 1
ATOM 1442 C C . ASN A 1 176 ? -14.276 9.636 16.257 1.00 94.00 176 ASN A C 1
ATOM 1444 O O . ASN A 1 176 ? -14.009 8.818 17.135 1.00 94.00 176 ASN A O 1
ATOM 1448 N N . TYR A 1 177 ? -13.397 9.960 15.314 1.00 95.94 177 TYR A N 1
ATOM 1449 C CA . TYR A 1 177 ? -12.111 9.281 15.154 1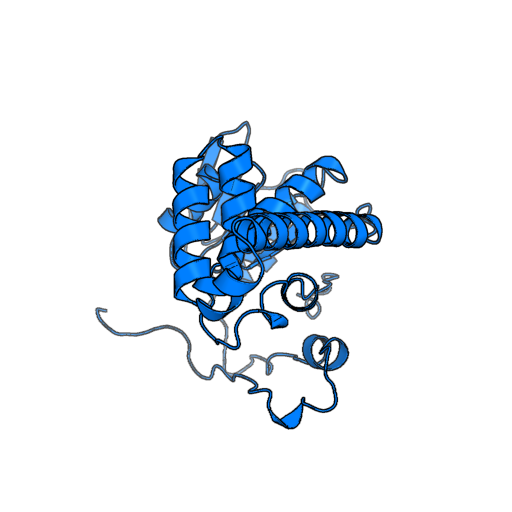.00 95.94 177 TYR A CA 1
ATOM 1450 C C . TYR A 1 177 ? -11.030 9.722 16.153 1.00 95.94 177 TYR A C 1
ATOM 1452 O O . TYR A 1 177 ? -9.945 9.141 16.193 1.00 95.94 177 TYR A O 1
ATOM 1460 N N . SER A 1 178 ? -11.298 10.739 16.982 1.00 94.69 178 SER A N 1
ATOM 1461 C CA . SER A 1 178 ? -10.298 11.336 17.882 1.00 94.69 178 SER A CA 1
ATOM 1462 C C . SER A 1 178 ? -9.788 10.364 18.945 1.00 94.69 178 SER A C 1
ATOM 1464 O O . SER A 1 178 ? -8.699 10.567 19.475 1.00 94.69 178 SER A O 1
ATOM 1466 N N . PHE A 1 179 ? -10.547 9.309 19.249 1.00 94.12 179 PHE A N 1
ATOM 1467 C CA . PHE A 1 179 ? -10.207 8.325 20.278 1.00 94.12 179 PHE A CA 1
ATOM 1468 C C . PHE A 1 179 ? -9.836 6.946 19.726 1.00 94.12 179 PHE A C 1
ATOM 1470 O O . PHE A 1 179 ? -9.540 6.054 20.517 1.00 94.12 179 PHE A O 1
ATOM 1477 N N . ILE A 1 180 ? -9.769 6.778 18.401 1.00 95.88 180 ILE A N 1
ATOM 1478 C CA . ILE A 1 180 ? -9.249 5.544 17.805 1.00 95.88 180 ILE A CA 1
ATOM 1479 C C . ILE A 1 180 ? -7.733 5.497 18.056 1.00 95.88 180 ILE A C 1
ATOM 1481 O O . ILE A 1 180 ? -7.023 6.434 17.676 1.00 95.88 180 ILE A O 1
ATOM 1485 N N . PRO A 1 181 ? -7.188 4.453 18.698 1.00 95.06 181 PRO A N 1
ATOM 1486 C CA . PRO A 1 181 ? -5.777 4.394 19.021 1.00 95.06 181 PRO A CA 1
ATOM 1487 C C . PRO A 1 181 ? -4.921 4.278 17.769 1.00 95.06 181 PRO A C 1
ATOM 1489 O O . PRO A 1 181 ? -5.266 3.559 16.837 1.00 95.06 181 PRO A O 1
ATOM 1492 N N . ARG A 1 182 ? -3.764 4.949 17.785 1.00 95.50 182 ARG A N 1
ATOM 1493 C CA . ARG A 1 182 ? -2.759 4.867 16.712 1.00 95.50 182 ARG A CA 1
ATOM 1494 C C . ARG A 1 182 ? -3.354 5.155 15.331 1.00 95.50 182 ARG A C 1
ATOM 1496 O O . ARG A 1 182 ? -3.213 4.368 14.391 1.00 95.50 182 ARG A O 1
ATOM 1503 N N . PHE A 1 183 ? -4.058 6.278 15.245 1.00 97.75 183 PHE A N 1
ATOM 1504 C CA . PHE A 1 183 ? -4.872 6.620 14.095 1.00 97.75 183 PHE A CA 1
ATOM 1505 C C . PHE A 1 183 ? -4.625 8.047 13.612 1.00 97.75 183 PHE A C 1
ATOM 1507 O O . PHE A 1 183 ? -4.322 8.959 14.387 1.00 97.75 183 PHE A O 1
ATOM 1514 N N . MET A 1 184 ? -4.752 8.237 12.307 1.00 97.75 184 MET A N 1
ATOM 1515 C CA . MET A 1 184 ? -4.714 9.531 11.646 1.00 97.75 184 MET A CA 1
ATOM 1516 C C . MET A 1 184 ? -5.770 9.548 10.554 1.00 97.75 184 MET A C 1
ATOM 1518 O O . MET A 1 184 ? -5.981 8.547 9.877 1.00 97.75 184 MET A O 1
ATOM 1522 N N . TYR A 1 185 ? -6.425 10.685 10.375 1.00 97.88 185 TYR A N 1
ATOM 1523 C CA . TYR A 1 185 ? -7.442 10.851 9.350 1.00 97.88 185 TYR A CA 1
ATOM 1524 C C . TYR A 1 185 ? -7.382 12.248 8.755 1.00 97.88 185 TYR A C 1
ATOM 1526 O O . TYR A 1 185 ? -6.908 13.199 9.383 1.00 97.88 185 TYR A O 1
ATOM 1534 N N . ARG A 1 186 ? -7.861 12.367 7.523 1.00 97.06 186 ARG A N 1
ATOM 1535 C CA . ARG A 1 186 ? -7.972 13.634 6.821 1.00 97.06 186 ARG A CA 1
ATOM 1536 C C . ARG A 1 186 ? -9.340 14.247 7.075 1.00 97.06 186 ARG A C 1
ATOM 1538 O O . ARG A 1 186 ? -10.365 13.604 6.872 1.00 97.06 186 ARG A O 1
ATOM 1545 N N . ARG A 1 187 ? -9.366 15.519 7.464 1.00 94.62 187 ARG A N 1
ATOM 1546 C CA . ARG A 1 187 ? -10.596 16.309 7.582 1.00 94.62 187 ARG A CA 1
ATOM 1547 C C . ARG A 1 187 ? -10.347 17.683 6.989 1.00 94.62 187 ARG A C 1
ATOM 1549 O O . ARG A 1 187 ? -9.416 18.364 7.394 1.00 94.62 187 ARG A O 1
ATOM 1556 N N . ASN A 1 188 ? -11.164 18.078 6.014 1.00 91.81 188 ASN A N 1
ATOM 1557 C CA . ASN A 1 188 ? -11.036 19.365 5.321 1.00 91.81 188 ASN A CA 1
ATOM 1558 C C . ASN A 1 188 ? -9.617 19.617 4.760 1.00 91.81 188 ASN A C 1
ATOM 1560 O O . ASN A 1 188 ? -9.107 20.728 4.810 1.00 91.81 188 ASN A O 1
ATOM 1564 N N . GLY A 1 189 ? -8.963 18.565 4.254 1.00 91.62 189 GLY A N 1
ATOM 1565 C CA . GLY A 1 189 ? -7.597 18.623 3.718 1.00 91.62 189 GLY A CA 1
ATOM 1566 C C . GLY A 1 189 ? -6.485 18.459 4.761 1.00 91.62 189 GLY A C 1
ATOM 1567 O O . GLY A 1 189 ? -5.389 18.022 4.403 1.00 91.62 189 GLY A O 1
ATOM 1568 N N . GLU A 1 190 ? -6.771 18.695 6.040 1.00 96.38 190 GLU A N 1
ATOM 1569 C CA . GLU A 1 190 ? -5.795 18.616 7.127 1.00 96.38 190 GLU A CA 1
ATOM 1570 C C . GLU A 1 190 ? -5.678 17.208 7.711 1.00 96.38 190 GLU A C 1
ATOM 1572 O O . GLU A 1 190 ? -6.654 16.461 7.780 1.00 96.38 190 GLU A O 1
ATOM 1577 N N . LEU A 1 191 ? -4.467 16.849 8.143 1.00 97.69 191 LEU A N 1
ATOM 1578 C CA . LEU A 1 191 ? -4.193 15.580 8.811 1.00 97.69 191 LEU A CA 1
ATOM 1579 C C . LEU A 1 191 ? -4.359 15.733 10.321 1.00 97.69 191 LEU A C 1
ATOM 1581 O O . LEU A 1 191 ? -3.575 16.426 10.971 1.00 97.69 191 LEU A O 1
ATOM 1585 N N . ILE A 1 192 ? -5.347 15.036 10.875 1.00 97.62 192 ILE A N 1
ATOM 1586 C CA . ILE A 1 192 ? -5.649 15.017 12.303 1.00 97.62 192 ILE A CA 1
ATOM 1587 C C . ILE A 1 192 ? -5.181 13.687 12.882 1.00 97.62 192 ILE A C 1
ATOM 1589 O O . ILE A 1 192 ? -5.598 12.614 12.447 1.00 97.62 192 ILE A O 1
ATOM 1593 N N . LYS A 1 193 ? -4.308 13.758 13.886 1.00 97.62 193 LYS A N 1
ATOM 1594 C CA . LYS A 1 193 ? -3.874 12.600 14.670 1.00 97.62 193 LYS A CA 1
ATOM 1595 C C . LYS A 1 193 ? -4.852 12.365 15.821 1.00 97.62 193 LYS A C 1
ATOM 1597 O O . LYS A 1 193 ? -5.296 13.326 16.449 1.00 97.62 193 LYS A O 1
ATOM 1602 N N . SER A 1 194 ? -5.151 11.108 16.126 1.00 95.69 194 SER A N 1
ATOM 1603 C CA . SER A 1 194 ? -5.945 10.765 17.302 1.00 95.69 194 SER A CA 1
ATOM 1604 C C . SER A 1 194 ? -5.225 11.104 18.614 1.00 95.69 194 SER A C 1
ATOM 1606 O O . SER A 1 194 ? -3.998 11.218 18.685 1.00 95.69 194 SER A O 1
ATOM 1608 N N . LEU A 1 195 ? -6.015 11.284 19.670 1.00 93.88 195 LEU A N 1
ATOM 1609 C CA . LEU A 1 195 ? -5.581 11.756 20.986 1.00 93.88 195 LEU A CA 1
ATOM 1610 C C . LEU A 1 195 ? -4.986 10.645 21.860 1.00 93.88 195 LEU A C 1
ATOM 1612 O O . LEU A 1 195 ? -4.428 10.924 22.919 1.00 93.88 195 LEU A O 1
ATOM 1616 N N . THR A 1 196 ? -5.102 9.384 21.444 1.00 90.88 196 THR A N 1
ATOM 1617 C CA . THR A 1 196 ? -4.646 8.229 22.219 1.00 90.88 196 THR A CA 1
ATOM 1618 C C . THR A 1 196 ? -3.852 7.252 21.360 1.00 90.88 196 THR A C 1
ATOM 1620 O O . THR A 1 196 ? -4.138 7.028 20.189 1.00 90.88 196 THR A O 1
ATOM 1623 N N . ASN A 1 197 ? -2.848 6.631 21.975 1.00 88.06 197 ASN A N 1
ATOM 1624 C CA . ASN A 1 197 ? -2.172 5.447 21.440 1.00 88.06 197 ASN A CA 1
ATOM 1625 C C . ASN A 1 197 ? -2.541 4.176 22.220 1.00 88.06 197 ASN A C 1
ATOM 1627 O O . ASN A 1 197 ? -2.118 3.087 21.829 1.00 88.06 197 ASN A O 1
ATOM 1631 N N . LYS A 1 198 ? -3.277 4.315 23.333 1.00 86.25 198 LYS A N 1
ATOM 1632 C CA . LYS A 1 198 ? -3.629 3.209 24.225 1.00 86.25 198 LYS A CA 1
ATOM 1633 C C . LYS A 1 198 ? -4.728 2.374 23.581 1.00 86.25 198 LYS A C 1
ATOM 1635 O O . LYS A 1 198 ? -5.820 2.880 23.344 1.00 86.25 198 LYS A O 1
ATOM 1640 N N . SER A 1 199 ? -4.430 1.108 23.337 1.00 85.56 199 SER A N 1
ATOM 1641 C CA . SER A 1 199 ? -5.403 0.085 22.971 1.00 85.56 199 SER A CA 1
ATOM 1642 C C . SER A 1 199 ? -5.223 -1.115 23.886 1.00 85.56 199 SER A C 1
ATOM 1644 O O . SER A 1 199 ? -4.193 -1.248 24.549 1.00 85.56 199 SER A O 1
ATOM 1646 N N . GLU A 1 200 ? -6.202 -2.006 23.858 1.00 83.69 200 GLU A N 1
ATOM 1647 C CA . GLU A 1 200 ? -5.991 -3.391 24.258 1.00 83.69 200 GLU A CA 1
ATOM 1648 C C . GLU A 1 200 ? -4.894 -4.023 23.380 1.00 83.69 200 GLU A C 1
ATOM 1650 O O . GLU A 1 200 ? -4.654 -3.577 22.248 1.00 83.69 200 GLU A O 1
ATOM 1655 N N . TYR A 1 201 ? -4.200 -5.011 23.941 1.00 76.88 201 TYR A N 1
ATOM 1656 C CA . TYR A 1 201 ? -3.284 -5.885 23.213 1.00 76.88 201 TYR A CA 1
ATOM 1657 C C . TYR A 1 201 ? -3.984 -7.206 22.950 1.00 76.88 201 TYR A C 1
ATOM 1659 O O . TYR A 1 201 ? -4.885 -7.582 23.700 1.00 76.88 201 TYR A O 1
ATOM 1667 N N . LEU A 1 202 ? -3.574 -7.892 21.885 1.00 77.19 202 LEU A N 1
ATOM 1668 C CA . LEU A 1 202 ? -4.107 -9.217 21.615 1.00 77.19 202 LEU A CA 1
ATOM 1669 C C . LEU A 1 202 ? -3.767 -10.167 22.758 1.00 77.19 202 LEU A C 1
ATOM 1671 O O . LEU A 1 202 ? -2.623 -10.243 23.207 1.00 77.19 202 LEU A O 1
ATOM 1675 N N . ASP A 1 203 ? -4.783 -10.897 23.184 1.00 78.69 203 ASP A N 1
ATOM 1676 C CA . ASP A 1 203 ? -4.657 -11.969 24.152 1.00 78.69 203 ASP A CA 1
ATOM 1677 C C . ASP A 1 203 ? -4.232 -13.252 23.436 1.00 78.69 203 ASP A C 1
ATOM 1679 O O . ASP A 1 203 ? -5.076 -13.964 22.901 1.00 78.69 203 ASP A O 1
ATOM 1683 N N . PHE A 1 204 ? -2.927 -13.530 23.406 1.00 75.56 204 PHE A N 1
ATOM 1684 C CA . PHE A 1 204 ? -2.365 -14.711 22.744 1.00 75.56 204 PHE A CA 1
ATOM 1685 C C . PHE A 1 204 ? -2.835 -16.042 23.331 1.00 75.56 204 PHE A C 1
ATOM 1687 O O . PHE A 1 204 ? -2.792 -17.038 22.613 1.00 75.56 204 PHE A O 1
ATOM 1694 N N . ASP A 1 205 ? -3.309 -16.069 24.579 1.00 75.38 205 ASP A N 1
ATOM 1695 C CA . ASP A 1 205 ? -3.797 -17.304 25.202 1.00 75.38 205 ASP A CA 1
ATOM 1696 C C . ASP A 1 205 ? -5.139 -17.733 24.596 1.00 75.38 205 ASP A C 1
ATOM 1698 O O . ASP A 1 205 ? -5.447 -18.922 24.518 1.00 75.38 205 ASP A O 1
ATOM 1702 N N . ASN A 1 206 ? -5.921 -16.758 24.124 1.00 73.81 206 ASN A N 1
ATOM 1703 C CA . ASN A 1 206 ? -7.238 -16.961 23.523 1.00 73.81 206 ASN A CA 1
ATOM 1704 C C . ASN A 1 206 ? -7.293 -16.545 22.040 1.00 73.81 206 ASN A C 1
ATOM 1706 O O . ASN A 1 206 ? -8.369 -16.560 21.435 1.00 73.81 206 ASN A O 1
ATOM 1710 N N . TYR A 1 207 ? -6.161 -16.152 21.445 1.00 68.25 207 TYR A N 1
ATOM 1711 C CA . TYR A 1 207 ? -6.096 -15.714 20.054 1.00 68.25 207 TYR A CA 1
ATOM 1712 C C . TYR A 1 207 ? -6.054 -16.918 19.117 1.00 68.25 207 TYR A C 1
ATOM 1714 O O . TYR A 1 207 ? -5.196 -17.793 19.228 1.00 68.25 207 TYR A O 1
ATOM 1722 N N . LEU A 1 208 ? -6.979 -16.936 18.160 1.00 64.94 208 LEU A N 1
ATOM 1723 C CA . LEU A 1 208 ? -7.032 -17.949 17.117 1.00 64.94 208 LEU A CA 1
ATOM 1724 C C . LEU A 1 208 ? -5.799 -17.873 16.211 1.00 64.94 208 LEU A C 1
ATOM 1726 O O . LEU A 1 208 ? -5.259 -16.800 15.925 1.00 64.94 208 LEU A O 1
ATOM 1730 N N . PHE A 1 209 ? -5.370 -19.042 15.737 1.00 75.44 209 PHE A N 1
ATOM 1731 C CA . PHE A 1 209 ? -4.402 -19.150 14.653 1.00 75.44 209 PHE A CA 1
ATOM 1732 C C . PHE A 1 209 ? -4.840 -18.265 13.475 1.00 75.44 209 PHE A C 1
ATOM 1734 O O . PHE A 1 209 ? -6.037 -18.219 13.180 1.00 75.44 209 PHE A O 1
ATOM 1741 N N . PRO A 1 210 ? -3.914 -17.557 12.801 1.00 80.56 210 PRO A N 1
ATOM 1742 C CA . PRO A 1 210 ? -4.279 -16.783 11.626 1.00 80.56 210 PRO A CA 1
ATOM 1743 C C . PRO A 1 210 ? -4.922 -17.698 10.579 1.00 80.56 210 PRO A C 1
ATOM 1745 O O . PRO A 1 210 ? -4.383 -18.762 10.270 1.00 80.56 210 PRO A O 1
ATOM 1748 N N . ASP A 1 211 ? -6.069 -17.282 10.051 1.00 85.75 211 ASP A N 1
ATOM 1749 C CA . ASP A 1 211 ? -6.712 -17.962 8.933 1.00 85.75 211 ASP A CA 1
ATOM 1750 C C . ASP A 1 211 ? -5.991 -17.581 7.635 1.00 85.75 211 ASP A C 1
ATOM 1752 O O . ASP A 1 211 ? -5.883 -16.400 7.307 1.00 85.75 211 ASP A O 1
ATOM 1756 N N . TYR A 1 212 ? -5.476 -18.590 6.934 1.00 89.25 212 TYR A N 1
ATOM 1757 C CA . TYR A 1 212 ? -4.799 -18.459 5.641 1.00 89.25 212 TYR A CA 1
ATOM 1758 C C . TYR A 1 212 ? -5.606 -19.088 4.499 1.00 89.25 212 TYR A C 1
ATOM 1760 O O . TYR A 1 212 ? -5.095 -19.244 3.389 1.00 89.25 212 TYR A O 1
ATOM 1768 N N . THR A 1 213 ? -6.854 -19.488 4.750 1.00 89.62 213 THR A N 1
ATOM 1769 C CA . THR A 1 213 ? -7.702 -20.152 3.753 1.00 89.62 213 THR A CA 1
ATOM 1770 C C . THR A 1 213 ? -7.901 -19.271 2.521 1.00 89.62 213 THR A C 1
ATOM 1772 O O . THR A 1 213 ? -7.885 -19.764 1.394 1.00 89.62 213 THR A O 1
ATOM 1775 N N . ASP A 1 214 ? -8.041 -17.959 2.711 1.00 91.12 214 ASP A N 1
ATOM 1776 C CA . ASP A 1 214 ? -8.146 -16.997 1.617 1.00 91.12 214 ASP A CA 1
ATOM 1777 C C . ASP A 1 214 ? -6.865 -16.939 0.774 1.00 91.12 214 ASP A C 1
ATOM 1779 O O . ASP A 1 214 ? -6.961 -16.956 -0.453 1.00 91.12 214 ASP A O 1
ATOM 1783 N N . PHE A 1 215 ? -5.685 -16.946 1.400 1.00 92.12 215 PHE A N 1
ATOM 1784 C CA . PHE A 1 215 ? -4.404 -17.015 0.692 1.00 92.12 215 PHE A CA 1
ATOM 1785 C C . PHE A 1 215 ? -4.316 -18.278 -0.161 1.00 92.12 215 PHE A C 1
ATOM 1787 O O . PHE A 1 215 ? -4.067 -18.191 -1.362 1.00 92.12 215 PHE A O 1
ATOM 1794 N N . ILE A 1 216 ? -4.555 -19.438 0.456 1.00 91.38 216 ILE A N 1
ATOM 1795 C CA . ILE A 1 216 ? -4.430 -20.750 -0.189 1.00 91.38 216 ILE A CA 1
ATOM 1796 C C . ILE A 1 216 ? -5.366 -20.836 -1.399 1.00 91.38 216 ILE A C 1
ATOM 1798 O O . ILE A 1 216 ? -4.945 -21.237 -2.480 1.00 91.38 216 ILE A O 1
ATOM 1802 N N . ASN A 1 217 ? -6.613 -20.386 -1.249 1.00 91.38 217 ASN A N 1
ATOM 1803 C CA . ASN A 1 217 ? -7.608 -20.425 -2.323 1.00 91.38 217 ASN A CA 1
ATOM 1804 C C . ASN A 1 217 ? -7.315 -19.460 -3.482 1.00 91.38 217 ASN A C 1
ATOM 1806 O O . ASN A 1 217 ? -7.889 -19.619 -4.557 1.00 91.38 217 ASN A O 1
ATOM 1810 N N . ASN A 1 218 ? -6.475 -18.444 -3.268 1.00 91.50 218 ASN A N 1
ATOM 1811 C CA . ASN A 1 218 ? -6.142 -17.432 -4.272 1.00 91.50 218 ASN A CA 1
ATOM 1812 C C . ASN A 1 218 ? -4.694 -17.532 -4.773 1.00 91.50 218 ASN A C 1
ATOM 1814 O O . ASN A 1 218 ? -4.270 -16.676 -5.553 1.00 91.50 218 ASN A O 1
ATOM 1818 N N . TYR A 1 219 ? -3.923 -18.528 -4.329 1.00 91.75 219 TYR A N 1
ATOM 1819 C CA . TYR A 1 219 ? -2.536 -18.683 -4.749 1.00 91.75 219 TYR A CA 1
ATOM 1820 C C . TYR A 1 219 ? -2.4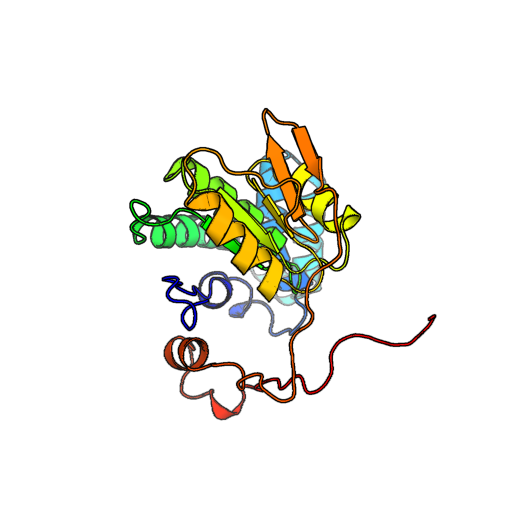74 -19.038 -6.247 1.00 91.75 219 TYR A C 1
ATOM 1822 O O . TYR A 1 219 ? -3.135 -19.987 -6.670 1.00 91.75 219 TYR A O 1
ATOM 1830 N N . PRO A 1 220 ? -1.719 -18.286 -7.073 1.00 89.00 220 PRO A N 1
ATOM 1831 C CA . PRO A 1 220 ? -1.756 -18.444 -8.528 1.00 89.00 220 PRO A CA 1
ATOM 1832 C C . PRO A 1 220 ? -1.088 -19.726 -9.041 1.00 89.00 220 PRO A C 1
ATOM 1834 O O . PRO A 1 220 ? -1.374 -20.121 -10.168 1.00 89.00 220 PRO A O 1
ATOM 1837 N N . HIS A 1 221 ? -0.248 -20.373 -8.225 1.00 89.88 221 HIS A N 1
ATOM 1838 C CA . HIS A 1 221 ? 0.518 -21.571 -8.592 1.00 89.88 221 HIS A CA 1
ATOM 1839 C C . HIS A 1 221 ? 0.258 -22.716 -7.604 1.00 89.88 221 HIS A C 1
ATOM 1841 O O . HIS A 1 221 ? 1.124 -23.028 -6.790 1.00 89.88 221 HIS A O 1
ATOM 1847 N N . PRO A 1 222 ? -0.940 -23.331 -7.587 1.00 89.06 222 PRO A N 1
ATOM 1848 C CA . PRO A 1 222 ? -1.269 -24.393 -6.632 1.00 89.06 222 PRO A CA 1
ATOM 1849 C C . PRO A 1 222 ? -0.249 -25.545 -6.587 1.00 89.06 222 PRO A C 1
ATOM 1851 O O . PRO A 1 222 ? -0.071 -26.167 -5.542 1.00 89.06 222 PRO A O 1
ATOM 1854 N N . GLU A 1 223 ? 0.434 -25.810 -7.700 1.00 91.00 223 GLU A N 1
ATOM 1855 C CA . GLU A 1 223 ? 1.528 -26.774 -7.832 1.00 91.00 223 GLU A CA 1
ATOM 1856 C C . GLU A 1 223 ? 2.753 -26.454 -6.961 1.00 91.00 223 GLU A C 1
ATOM 1858 O O . GLU A 1 223 ? 3.425 -27.372 -6.498 1.00 91.00 223 GLU A O 1
ATOM 1863 N N . ASP A 1 224 ? 2.998 -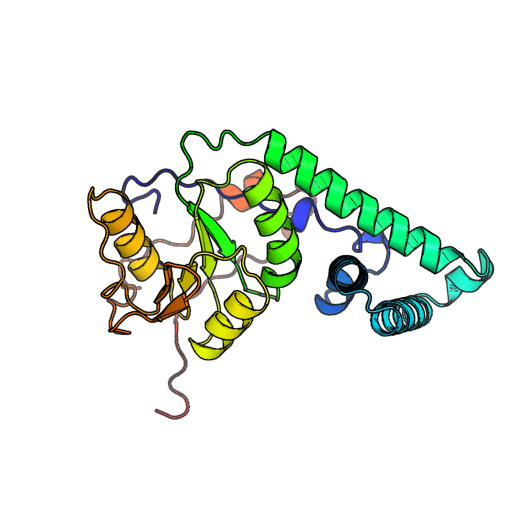25.176 -6.673 1.00 90.06 224 ASP A N 1
ATOM 1864 C CA . ASP A 1 224 ? 4.132 -24.692 -5.880 1.00 90.06 224 ASP A CA 1
ATOM 1865 C C . ASP A 1 224 ? 3.752 -24.419 -4.419 1.00 90.06 224 ASP A C 1
ATOM 1867 O O . ASP A 1 224 ? 4.541 -23.867 -3.649 1.00 90.06 224 ASP A O 1
ATOM 1871 N N . MET A 1 225 ? 2.548 -24.817 -3.995 1.00 88.50 225 MET A N 1
ATOM 1872 C CA . MET A 1 225 ? 2.040 -24.527 -2.652 1.00 88.50 225 MET A CA 1
ATOM 1873 C C . MET A 1 225 ? 2.932 -25.107 -1.538 1.00 88.50 225 MET A C 1
ATOM 1875 O O . MET A 1 225 ? 3.017 -24.531 -0.456 1.00 88.50 225 MET A O 1
ATOM 1879 N N . GLU A 1 226 ? 3.648 -26.205 -1.805 1.00 89.06 226 GLU A N 1
ATOM 1880 C CA . GLU A 1 226 ? 4.619 -26.800 -0.872 1.00 89.06 226 GLU A CA 1
ATOM 1881 C C . GLU A 1 226 ? 5.824 -25.886 -0.583 1.00 89.06 226 GLU A C 1
ATOM 1883 O O . GLU A 1 226 ? 6.477 -26.033 0.450 1.00 89.06 226 GLU A O 1
ATOM 1888 N N . GLN A 1 227 ? 6.109 -24.923 -1.465 1.00 87.38 227 GLN A N 1
ATOM 1889 C CA . GLN A 1 227 ? 7.196 -23.952 -1.309 1.00 87.38 227 GLN A CA 1
ATOM 1890 C C . GLN A 1 227 ? 6.783 -22.740 -0.456 1.00 87.38 227 GLN A C 1
ATOM 1892 O O . GLN A 1 227 ? 7.624 -21.926 -0.060 1.00 87.38 227 GLN A O 1
ATOM 1897 N N . VAL A 1 228 ? 5.488 -22.591 -0.159 1.00 88.38 228 VAL A N 1
ATOM 1898 C CA . VAL A 1 228 ? 4.966 -21.463 0.613 1.00 88.38 228 VAL A CA 1
ATOM 1899 C C . VAL A 1 228 ? 5.256 -21.656 2.100 1.00 88.38 228 VAL A C 1
ATOM 1901 O O . VAL A 1 228 ? 4.766 -22.577 2.749 1.00 88.38 228 VAL A O 1
ATOM 1904 N N . ASN A 1 229 ? 5.979 -20.700 2.682 1.00 88.12 229 ASN A N 1
ATOM 1905 C CA . ASN A 1 229 ? 6.190 -20.632 4.125 1.00 88.12 229 ASN A CA 1
ATOM 1906 C C . ASN A 1 229 ? 5.043 -19.874 4.808 1.00 88.12 229 ASN A C 1
ATOM 1908 O O . ASN A 1 229 ? 4.856 -18.679 4.572 1.00 88.12 229 ASN A O 1
ATOM 1912 N N . ILE A 1 230 ? 4.307 -20.549 5.696 1.00 87.69 230 ILE A N 1
ATOM 1913 C CA . ILE A 1 230 ? 3.227 -19.942 6.485 1.00 87.69 230 ILE A CA 1
ATOM 1914 C C . ILE A 1 230 ? 3.786 -19.415 7.817 1.00 87.69 230 ILE A C 1
ATOM 1916 O O . ILE A 1 230 ? 4.212 -20.209 8.661 1.00 87.69 230 ILE A O 1
ATOM 1920 N N . PRO A 1 231 ? 3.799 -18.089 8.051 1.00 86.06 231 PRO A N 1
ATOM 1921 C CA . PRO A 1 231 ? 4.357 -17.537 9.275 1.00 86.06 231 PRO A CA 1
ATOM 1922 C C . PRO A 1 231 ? 3.412 -17.735 10.467 1.00 86.06 231 PRO A C 1
ATOM 1924 O O . PRO A 1 231 ? 2.198 -17.550 10.370 1.00 86.06 231 PRO A O 1
ATOM 1927 N N . ILE A 1 232 ? 3.985 -18.033 11.633 1.00 82.44 232 ILE A N 1
ATOM 1928 C CA . ILE A 1 232 ? 3.265 -18.088 12.910 1.00 82.44 232 ILE A CA 1
ATOM 1929 C C . ILE A 1 232 ? 3.924 -17.103 13.872 1.00 82.44 232 ILE A C 1
ATOM 1931 O O . ILE A 1 232 ? 5.112 -17.206 14.169 1.00 82.44 232 ILE A O 1
ATOM 1935 N N . ASN A 1 233 ? 3.142 -16.145 14.372 1.00 79.62 233 ASN A N 1
ATOM 1936 C CA . ASN A 1 233 ? 3.600 -15.190 15.379 1.00 79.62 233 ASN A CA 1
ATOM 1937 C C . ASN A 1 233 ? 3.198 -15.681 16.770 1.00 79.62 233 ASN A C 1
ATOM 1939 O O . ASN A 1 233 ? 2.027 -15.597 17.132 1.00 79.62 233 ASN A O 1
ATOM 1943 N N . THR A 1 234 ? 4.167 -16.157 17.550 1.00 78.12 234 THR A N 1
ATOM 1944 C CA . THR A 1 234 ? 3.953 -16.623 18.933 1.00 78.12 234 THR A CA 1
ATOM 1945 C C . THR A 1 234 ? 4.145 -15.524 19.977 1.00 78.12 234 THR A C 1
ATOM 1947 O O . THR A 1 234 ? 3.658 -15.643 21.095 1.00 78.12 234 THR A O 1
ATOM 1950 N N . ILE A 1 235 ? 4.857 -14.448 19.628 1.00 77.38 235 ILE A N 1
ATOM 1951 C CA . ILE A 1 235 ? 5.110 -13.284 20.483 1.00 77.38 235 ILE A CA 1
ATOM 1952 C C . ILE A 1 235 ? 5.081 -12.035 19.599 1.00 77.38 235 ILE A C 1
ATOM 1954 O O . ILE A 1 235 ? 5.499 -12.070 18.439 1.00 77.38 235 ILE A O 1
ATOM 1958 N N . ARG A 1 236 ? 4.616 -10.909 20.143 1.00 77.06 236 ARG A N 1
ATOM 1959 C CA . ARG A 1 236 ? 4.717 -9.590 19.507 1.00 77.06 236 ARG A CA 1
ATOM 1960 C C . ARG A 1 236 ? 5.439 -8.603 20.413 1.00 77.06 236 ARG A C 1
ATOM 1962 O O . ARG A 1 236 ? 5.417 -8.729 21.632 1.00 77.06 236 ARG A O 1
ATOM 1969 N N . SER A 1 237 ? 5.995 -7.564 19.793 1.00 71.69 237 SER A N 1
ATOM 1970 C CA . SER A 1 237 ? 6.870 -6.552 20.408 1.00 71.69 237 SER A CA 1
ATOM 1971 C C . SER A 1 237 ? 8.289 -7.039 20.711 1.00 71.69 237 SER A C 1
ATOM 1973 O O . SER A 1 237 ? 8.567 -8.227 20.826 1.00 71.69 237 SER A O 1
ATOM 1975 N N . CYS A 1 238 ? 9.205 -6.079 20.836 1.00 68.44 238 CYS A N 1
ATOM 1976 C CA . CYS A 1 238 ? 10.576 -6.296 21.276 1.00 68.44 238 CYS A CA 1
ATOM 1977 C C . CYS A 1 238 ? 10.784 -5.520 22.583 1.00 68.44 238 CYS A C 1
ATOM 1979 O O . CYS A 1 238 ? 10.429 -4.344 22.661 1.00 68.44 238 CYS A O 1
ATOM 1981 N N . ASN A 1 239 ? 11.336 -6.169 23.610 1.00 70.50 239 ASN A N 1
ATOM 1982 C CA . ASN A 1 239 ? 11.639 -5.525 24.896 1.00 70.50 239 ASN A CA 1
ATOM 1983 C C . ASN A 1 239 ? 12.956 -4.738 24.875 1.00 70.50 239 ASN A C 1
ATOM 1985 O O . ASN A 1 239 ? 13.347 -4.165 25.887 1.00 70.50 239 ASN A O 1
ATOM 1989 N N . TRP A 1 240 ? 13.663 -4.729 23.748 1.00 58.88 240 TRP A N 1
ATOM 1990 C CA . TRP A 1 240 ? 14.955 -4.070 23.652 1.00 58.88 240 TRP A CA 1
ATOM 1991 C C . TRP A 1 240 ? 14.791 -2.545 23.753 1.00 58.88 240 TRP A C 1
ATOM 1993 O O . TRP A 1 240 ? 13.934 -1.964 23.087 1.00 58.88 240 TRP A O 1
ATOM 2003 N N . SER A 1 241 ? 15.598 -1.920 24.617 1.00 45.62 241 SER A N 1
ATOM 2004 C CA . SER A 1 241 ? 15.543 -0.492 24.986 1.00 45.62 241 SER A CA 1
ATOM 2005 C C . SER A 1 241 ? 14.300 -0.034 25.776 1.00 45.62 241 SER A C 1
ATOM 2007 O O . SER A 1 241 ? 13.974 1.155 25.741 1.00 45.62 241 SER A O 1
ATOM 2009 N N . LYS A 1 242 ? 13.626 -0.941 26.496 1.00 52.19 242 LYS A N 1
ATOM 2010 C CA . LYS A 1 242 ? 12.713 -0.585 27.599 1.00 52.19 242 LYS A CA 1
ATOM 2011 C C . LYS A 1 242 ? 13.427 -0.575 28.944 1.00 52.19 242 LYS A C 1
ATOM 2013 O O . LYS A 1 242 ? 14.322 -1.428 29.130 1.00 52.19 242 LYS A O 1
#

Radius of gyration: 19.95 Å; Cα contacts (8 Å, |Δi|>4): 252; chains: 1; bounding box: 47×46×57 Å

Solvent-accessible surface area (backbone atoms only — not comparable to full-atom values): 14606 Å² total; per-residue (Å²): 98,58,95,75,75,38,93,77,86,88,78,70,58,66,80,74,61,48,77,39,58,89,76,48,93,61,90,54,64,70,68,60,40,46,48,56,52,40,54,53,19,61,76,67,70,33,61,67,57,43,54,52,50,49,55,48,54,44,66,76,50,54,76,54,59,79,75,38,97,56,42,65,60,51,52,48,51,52,46,38,51,51,47,55,49,48,51,52,56,57,57,71,74,52,78,59,90,83,43,61,69,48,81,37,56,34,53,93,61,37,42,62,60,37,47,58,49,36,49,54,43,46,74,79,43,64,84,41,39,28,35,40,30,55,30,84,39,70,66,63,37,48,51,51,41,67,75,31,79,54,42,40,27,31,32,25,52,79,52,70,61,31,52,53,47,45,53,63,27,68,77,40,100,74,58,65,65,52,70,28,24,39,32,34,38,57,57,97,88,42,82,45,69,28,81,33,70,76,67,83,75,88,55,72,93,79,51,73,78,85,85,52,65,70,55,65,77,64,50,92,52,73,90,53,52,88,75,60,84,82,88,80,82,91,74,80,89,74,74,79,95,112

pLDDT: mean 89.89, std 8.88, range [45.62, 98.44]

Secondary structure (DSSP, 8-state):
-GGGT-------HHHHS-TTTTT-----HHHHTHHHHHHHHHHTT-HHHHHHHHHHHHHH-GGGGGG-TTHHHHHHHHHHHHHHHHHHHHHHTS-TTS-SEEEEE-GGGTHHHHHHHHHHHHHH-TTSEEEEEEESSHHHHHHHHHH-TT--EEEES--HHHHHHHHHHHTSSS--GGGSTTEEEEETTEEEE-S----PPP-TTTPPPPP-HHHHHH-S-GGGGGG------S--S--TT-